Protein AF-A0A8J6LTL7-F1 (afdb_monomer_lite)

Foldseek 3Di:
DDDDDQFDDDDDPVPDDPCVVQVVVVHDPQVRGPDGDPDDDDDDDDDDDDDDDDDDDDDPDDDPDDPDPPPPCPVVVVQAAFDDDKDFDDKQFAADLVRHTFKIWTWIWTHGPRGIDIDIWIWTAQQVCCVVVVNRIDTDAPPQFEKRVLNLLLVCQVVQHEEEEFQDPVLQVVVVVVCVVVVHSYHYIYTPPGAPPDDVNHLVSQFQHRYEYEFWQDPRRVRRSVVVCVSNPVGYVDYDYDYQPPPDHRDGSVNSVVVD

Sequence (260 aa):
MTWRDDKALLECFAGCHIDDIVHALGLTKADLFDEPLPPRTGSTAQRLVKPLVARQRSTRSVPPPKPASARKTKAQDELGAVLSSWKAVATYPYSQADNQPYGKVVRRERRREHGVEKTFAQYHYAPEHAKATKDGWAPGAPAQPILYRLPQVLEAVASNWPVYVCEGEKDADNLNGLLCRLETKAVATTNAGGAGTWNDTYTQALHGADIRLLIDRDAAGYRRGLDVFRVLVDVAASVQVFLSAIDEPKADLTDHLEAG

Structure (mmCIF, N/CA/C/O backbone):
data_AF-A0A8J6LTL7-F1
#
_entry.id   AF-A0A8J6LTL7-F1
#
loop_
_atom_site.group_PDB
_atom_site.id
_atom_site.type_symbol
_atom_site.label_atom_id
_atom_site.label_alt_id
_atom_site.label_comp_id
_atom_site.label_asym_id
_atom_site.label_entity_id
_atom_site.label_seq_id
_atom_site.pdbx_PDB_ins_code
_atom_site.Cartn_x
_atom_site.Cartn_y
_atom_site.Cartn_z
_atom_site.occupancy
_atom_site.B_iso_or_equiv
_atom_site.auth_seq_id
_atom_site.auth_comp_id
_atom_site.auth_asym_id
_atom_site.auth_atom_id
_atom_site.pdbx_PDB_model_num
ATOM 1 N N . MET A 1 1 ? -20.606 -18.129 -8.996 1.00 54.09 1 MET A N 1
ATOM 2 C CA . MET A 1 1 ? -19.593 -18.066 -10.068 1.00 54.09 1 MET A CA 1
ATOM 3 C C . MET A 1 1 ? -18.265 -18.522 -9.493 1.00 54.09 1 MET A C 1
ATOM 5 O O . MET A 1 1 ? -17.857 -17.999 -8.461 1.00 54.09 1 MET A O 1
ATOM 9 N N . THR A 1 2 ? -17.634 -19.525 -10.093 1.00 56.84 2 THR A N 1
ATOM 10 C CA . THR A 1 2 ? -16.306 -20.021 -9.695 1.00 56.84 2 THR A CA 1
ATOM 11 C C . THR A 1 2 ? -15.346 -19.825 -10.866 1.00 56.84 2 THR A C 1
ATOM 13 O O . THR A 1 2 ? -15.700 -20.121 -12.001 1.00 56.84 2 THR A O 1
ATOM 16 N N . TRP A 1 3 ? -14.151 -19.286 -10.616 1.00 55.16 3 TRP A N 1
ATOM 17 C CA . TRP A 1 3 ? -13.125 -19.093 -11.648 1.00 55.16 3 TRP A CA 1
ATOM 18 C C . TRP A 1 3 ? -12.006 -20.122 -11.453 1.00 55.16 3 TRP A C 1
ATOM 20 O O . TRP A 1 3 ? -11.459 -20.245 -10.353 1.00 55.16 3 TRP A O 1
ATOM 30 N N . ARG A 1 4 ? -11.706 -20.899 -12.500 1.00 52.94 4 ARG A N 1
ATOM 31 C CA . ARG A 1 4 ? -10.612 -21.886 -12.560 1.00 52.94 4 ARG A CA 1
ATOM 32 C C . ARG A 1 4 ? -10.105 -21.983 -13.995 1.00 52.94 4 ARG A C 1
ATOM 34 O O . ARG A 1 4 ? -10.915 -22.028 -14.914 1.00 52.94 4 ARG A O 1
ATOM 41 N N . ASP A 1 5 ? -8.787 -22.085 -14.157 1.00 62.59 5 ASP A N 1
ATOM 42 C CA . ASP A 1 5 ? -8.124 -22.335 -15.445 1.00 62.59 5 ASP A CA 1
ATOM 43 C C . ASP A 1 5 ? -8.563 -21.371 -16.571 1.00 62.59 5 ASP A C 1
ATOM 45 O O . ASP A 1 5 ? -8.923 -21.817 -17.662 1.00 62.59 5 ASP A O 1
ATOM 49 N N . ASP A 1 6 ? -8.559 -20.060 -16.287 1.00 60.66 6 ASP A N 1
ATOM 50 C CA . ASP A 1 6 ? -8.895 -18.973 -17.231 1.00 60.66 6 ASP A CA 1
ATOM 51 C C . ASP A 1 6 ? -10.348 -19.022 -17.764 1.00 60.66 6 ASP A C 1
ATOM 53 O O . ASP A 1 6 ? -10.658 -18.620 -18.889 1.00 60.66 6 ASP A O 1
ATOM 57 N N . LYS A 1 7 ? -11.263 -19.573 -16.950 1.00 62.25 7 LYS A N 1
ATOM 58 C CA . LYS A 1 7 ? -12.693 -19.713 -17.259 1.00 62.25 7 LYS A CA 1
ATOM 59 C C . LYS A 1 7 ? -13.554 -19.299 -16.078 1.00 62.25 7 LYS A C 1
ATOM 61 O O . LYS A 1 7 ? -13.309 -19.718 -14.943 1.00 62.25 7 LYS A O 1
ATOM 66 N N . ALA A 1 8 ? -14.619 -18.556 -16.363 1.00 71.75 8 ALA A N 1
ATOM 67 C CA . ALA A 1 8 ? -15.690 -18.294 -15.413 1.00 71.75 8 ALA A CA 1
ATOM 68 C C . ALA A 1 8 ? -16.791 -19.360 -15.551 1.00 71.75 8 ALA A C 1
ATOM 70 O O . ALA A 1 8 ? -17.428 -19.491 -16.596 1.00 71.75 8 ALA A O 1
ATOM 71 N N . LEU A 1 9 ? -17.037 -20.126 -14.485 1.00 71.69 9 LEU A N 1
ATOM 72 C CA . LEU A 1 9 ? -18.161 -21.053 -14.415 1.00 71.69 9 LEU A CA 1
ATOM 73 C C . LEU A 1 9 ? -19.390 -20.341 -13.838 1.00 71.69 9 LEU A C 1
ATOM 75 O O . LEU A 1 9 ? -19.409 -19.920 -12.673 1.00 71.69 9 LEU A O 1
ATOM 79 N N . LEU A 1 10 ? -20.428 -20.244 -14.665 1.00 68.75 10 LEU A N 1
ATOM 80 C CA . LEU A 1 10 ? -21.765 -19.814 -14.274 1.00 68.75 10 LEU A CA 1
ATOM 81 C C . LEU A 1 10 ? -22.622 -21.049 -13.987 1.00 68.75 10 LEU A C 1
ATOM 83 O O . LEU A 1 10 ? -22.854 -21.869 -14.872 1.00 68.75 10 LEU A O 1
ATOM 87 N N . GLU A 1 11 ? -23.109 -21.166 -12.755 1.00 62.00 11 GLU A N 1
ATOM 88 C CA . GLU A 1 11 ? -24.076 -22.191 -12.361 1.00 62.00 11 GLU A CA 1
ATOM 89 C C . GLU A 1 11 ? -25.427 -21.526 -12.099 1.00 62.00 11 GLU A C 1
ATOM 91 O O . GLU A 1 11 ? -25.529 -20.614 -11.276 1.00 62.00 11 GLU A O 1
ATOM 96 N N . CYS A 1 12 ? -26.467 -21.975 -12.806 1.00 74.06 12 CYS A N 1
ATOM 97 C CA . CYS A 1 12 ? -27.840 -21.565 -12.545 1.00 74.06 12 CYS A CA 1
ATOM 98 C C . CYS A 1 12 ? -28.575 -22.653 -11.766 1.00 74.06 12 CYS A C 1
ATOM 100 O O . CYS A 1 12 ? -28.883 -23.720 -12.295 1.00 74.06 12 CYS A O 1
ATOM 102 N N . PHE A 1 13 ? -28.924 -22.346 -10.519 1.00 73.56 13 PHE A N 1
ATOM 103 C CA . PHE A 1 13 ? -29.678 -23.242 -9.638 1.00 73.56 13 PHE A CA 1
ATOM 104 C C . PHE A 1 13 ? -31.164 -23.375 -10.017 1.00 73.56 13 PHE A C 1
ATOM 106 O O . PHE A 1 13 ? -31.863 -24.211 -9.454 1.00 73.56 13 PHE A O 1
ATOM 113 N N . ALA A 1 14 ? -31.639 -22.582 -10.983 1.00 78.56 14 ALA A N 1
ATOM 114 C CA . ALA A 1 14 ? -32.986 -22.672 -11.549 1.00 78.56 14 ALA A CA 1
ATOM 115 C C . ALA A 1 14 ? -33.052 -23.521 -12.838 1.00 78.56 14 ALA A C 1
ATOM 117 O O . ALA A 1 14 ? -34.132 -23.699 -13.393 1.00 78.56 14 ALA A O 1
ATOM 118 N N . GLY A 1 15 ? -31.917 -24.054 -13.316 1.00 74.38 15 GLY A N 1
ATOM 119 C CA . GLY A 1 15 ? -31.861 -24.912 -14.505 1.00 74.38 15 GLY A CA 1
ATOM 120 C C . GLY A 1 15 ? -31.870 -24.174 -15.849 1.00 74.38 15 GLY A C 1
ATOM 121 O O . GLY A 1 15 ? -32.111 -24.806 -16.876 1.00 74.38 15 GLY A O 1
ATOM 122 N N . CYS A 1 16 ? -31.615 -22.862 -15.869 1.00 82.38 16 CYS A N 1
ATOM 123 C CA . CYS A 1 16 ? -31.553 -22.087 -17.111 1.00 82.38 16 CYS A CA 1
ATOM 124 C C . CYS A 1 16 ? -30.378 -22.520 -17.999 1.00 82.38 16 CYS A C 1
ATOM 126 O O . CYS A 1 16 ? -29.315 -22.914 -17.505 1.00 82.38 16 CYS A O 1
ATOM 128 N N . HIS A 1 17 ? -30.552 -22.395 -19.316 1.00 82.06 17 HIS A N 1
ATOM 129 C CA . HIS A 1 17 ? -29.473 -22.643 -20.261 1.00 82.06 17 HIS A CA 1
ATOM 130 C C . HIS A 1 17 ? -28.452 -21.499 -20.215 1.00 82.06 17 HIS A C 1
ATOM 132 O O . HIS A 1 17 ? -28.798 -20.343 -19.976 1.00 82.06 17 HIS A O 1
ATOM 138 N N . ILE A 1 18 ? -27.179 -21.811 -20.472 1.00 81.56 18 ILE A N 1
ATOM 139 C CA . ILE A 1 18 ? -26.085 -20.831 -20.392 1.00 81.56 18 ILE A CA 1
ATOM 140 C C . ILE A 1 18 ? -26.310 -19.611 -21.294 1.00 81.56 18 ILE A C 1
ATOM 142 O O . ILE A 1 18 ? -25.962 -18.501 -20.909 1.00 81.56 18 ILE A O 1
ATOM 146 N N . ASP A 1 19 ? -26.941 -19.815 -22.453 1.00 79.38 19 ASP A N 1
ATOM 147 C CA . ASP A 1 19 ? -27.287 -18.748 -23.399 1.00 79.38 19 ASP A CA 1
ATOM 148 C C . ASP A 1 19 ? -28.269 -17.726 -22.818 1.00 79.38 19 ASP A C 1
ATOM 150 O O . ASP A 1 19 ? -28.093 -16.525 -23.013 1.00 79.38 19 ASP A O 1
ATOM 154 N N . ASP A 1 20 ? -29.255 -18.189 -22.050 1.00 81.44 20 ASP A N 1
ATOM 155 C CA . ASP A 1 20 ? -30.262 -17.318 -21.441 1.00 81.44 20 ASP A CA 1
ATOM 156 C C . ASP A 1 20 ? -29.644 -16.472 -20.322 1.00 81.44 20 ASP A C 1
ATOM 158 O O . ASP A 1 20 ? -29.969 -15.297 -20.157 1.00 81.44 20 ASP A O 1
ATOM 162 N N . ILE A 1 21 ? -28.707 -17.066 -19.575 1.00 79.12 21 ILE A N 1
ATOM 163 C CA . ILE A 1 21 ? -27.994 -16.405 -18.479 1.00 79.12 21 ILE A CA 1
ATOM 164 C C . ILE A 1 21 ? -27.101 -15.293 -19.025 1.00 79.12 21 ILE A C 1
ATOM 166 O O . ILE A 1 21 ? -27.177 -14.165 -18.543 1.00 79.12 21 ILE A O 1
ATOM 170 N N . VAL A 1 22 ? -26.259 -15.590 -20.023 1.00 82.94 22 VAL A N 1
ATOM 171 C CA . VAL A 1 22 ? -25.349 -14.576 -20.579 1.00 82.94 22 VAL A CA 1
ATOM 172 C C . VAL A 1 22 ? -26.136 -13.454 -21.247 1.00 82.94 22 VAL A C 1
ATOM 174 O O . VAL A 1 22 ? -25.833 -12.291 -21.007 1.00 82.94 22 VAL A O 1
ATOM 177 N N . HIS A 1 23 ? -27.219 -13.772 -21.965 1.00 81.62 23 HIS A N 1
ATOM 178 C CA . HIS A 1 23 ? -28.064 -12.758 -22.590 1.00 81.62 23 HIS A CA 1
ATOM 179 C C . HIS A 1 23 ? -28.723 -11.826 -21.563 1.00 81.62 23 HIS A C 1
ATOM 181 O O . HIS A 1 23 ? -28.681 -10.609 -21.729 1.00 81.62 23 HIS A O 1
ATOM 187 N N . ALA A 1 24 ? -29.275 -12.375 -20.475 1.00 79.38 24 ALA A N 1
ATOM 188 C CA . ALA A 1 24 ? -29.875 -11.578 -19.404 1.00 79.38 24 ALA A CA 1
ATOM 189 C C . ALA A 1 24 ? -28.859 -10.662 -18.696 1.00 79.38 24 ALA A C 1
ATOM 191 O O . ALA A 1 24 ? -29.230 -9.603 -18.197 1.00 79.38 24 ALA A O 1
ATOM 192 N N . LEU A 1 25 ? -27.584 -11.060 -18.671 1.00 79.19 25 LEU A N 1
ATOM 193 C CA . LEU A 1 25 ? -26.481 -10.280 -18.105 1.00 79.19 25 LEU A CA 1
ATOM 194 C C . LEU A 1 25 ? -25.859 -9.287 -19.102 1.00 79.19 25 LEU A C 1
ATOM 196 O O . LEU A 1 25 ? -24.922 -8.584 -18.737 1.00 79.19 25 LEU A O 1
ATOM 200 N N . GLY A 1 26 ? -26.347 -9.222 -20.347 1.00 79.12 26 GLY A N 1
ATOM 201 C CA . GLY A 1 26 ? -25.742 -8.395 -21.397 1.00 79.12 26 GLY A CA 1
ATOM 202 C C . GLY A 1 26 ? -24.371 -8.902 -21.860 1.00 79.12 26 GLY A C 1
ATOM 203 O O . GLY A 1 26 ? -23.591 -8.138 -22.419 1.00 79.12 26 GLY A O 1
ATOM 204 N N . LEU A 1 27 ? -24.081 -10.180 -21.622 1.00 82.44 27 LEU A N 1
ATOM 205 C CA . LEU A 1 27 ? -22.842 -10.857 -21.984 1.00 82.44 27 LEU A CA 1
ATOM 206 C C . LEU A 1 27 ? -23.058 -11.798 -23.174 1.00 82.44 27 LEU A C 1
ATOM 208 O O . LEU A 1 27 ? -24.162 -12.250 -23.486 1.00 82.44 27 LEU A O 1
ATOM 212 N N . THR A 1 28 ? -21.958 -12.167 -23.810 1.00 78.31 28 THR A N 1
ATOM 213 C CA . THR A 1 28 ? -21.870 -13.254 -24.778 1.00 78.31 28 THR A CA 1
ATOM 214 C C . THR A 1 28 ? -21.118 -14.438 -24.171 1.00 78.31 28 THR A C 1
ATOM 216 O O . THR A 1 28 ? -20.398 -14.321 -23.182 1.00 78.31 28 THR A O 1
ATOM 219 N N . LYS A 1 29 ? -21.230 -15.621 -24.786 1.00 77.69 29 LYS A N 1
ATOM 220 C CA . LYS A 1 29 ? -20.458 -16.799 -24.348 1.00 77.69 29 LYS A CA 1
ATOM 221 C C . LYS A 1 29 ? -18.942 -16.601 -24.444 1.00 77.69 29 LYS A C 1
ATOM 223 O O . LYS A 1 29 ? -18.216 -17.326 -23.773 1.00 77.69 29 LYS A O 1
ATOM 228 N N . ALA A 1 30 ? -18.472 -15.675 -25.281 1.00 73.06 30 ALA A N 1
ATOM 229 C CA . ALA A 1 30 ? -17.050 -15.369 -25.395 1.00 73.06 30 ALA A CA 1
ATOM 230 C C . ALA A 1 30 ? -16.523 -14.674 -24.132 1.00 73.06 30 ALA A C 1
ATOM 232 O O . ALA A 1 30 ? -15.411 -14.968 -23.718 1.00 73.06 30 ALA A O 1
ATOM 233 N N . ASP A 1 31 ? -17.359 -13.872 -23.470 1.00 75.81 31 ASP A N 1
ATOM 234 C CA . ASP A 1 31 ? -17.004 -13.121 -22.258 1.00 75.81 31 ASP A CA 1
ATOM 235 C C . ASP A 1 31 ? -16.829 -14.019 -21.019 1.00 75.81 31 ASP A C 1
ATOM 237 O O . ASP A 1 31 ? -16.419 -13.561 -19.957 1.00 75.81 31 ASP A O 1
ATOM 241 N N . LEU A 1 32 ? -17.125 -15.320 -21.139 1.00 80.69 32 LEU A N 1
ATOM 242 C CA . LEU A 1 32 ? -16.854 -16.317 -20.095 1.00 80.69 32 LEU A CA 1
ATOM 243 C C . LEU A 1 32 ? -15.399 -16.818 -20.097 1.00 80.69 32 LEU A C 1
ATOM 245 O O . LEU A 1 32 ? -15.025 -17.614 -19.226 1.00 80.69 32 LEU A O 1
ATOM 249 N N . PHE A 1 33 ? -14.604 -16.393 -21.082 1.00 74.00 33 PHE A N 1
ATOM 250 C CA . PHE A 1 33 ? -13.219 -16.798 -21.298 1.00 74.00 33 PHE A CA 1
ATOM 251 C C . PHE A 1 33 ? -12.316 -15.561 -21.358 1.00 74.00 33 PHE A C 1
ATOM 253 O O . PHE A 1 33 ? -12.654 -14.582 -22.016 1.00 74.00 33 PHE A O 1
ATOM 260 N N . ASP A 1 34 ? -11.146 -15.630 -20.716 1.00 63.69 34 ASP A N 1
ATOM 261 C CA . ASP A 1 34 ? -10.189 -14.510 -20.670 1.00 63.69 34 ASP A CA 1
ATOM 262 C C . ASP A 1 34 ? -9.520 -14.235 -22.043 1.00 63.69 34 ASP A C 1
ATOM 264 O O . ASP A 1 34 ? -9.031 -13.135 -22.294 1.00 63.69 34 ASP A O 1
ATOM 268 N N . GLU A 1 35 ? -9.534 -15.211 -22.960 1.00 64.50 35 GLU A N 1
ATOM 269 C CA . GLU A 1 35 ? -9.119 -15.063 -24.362 1.00 64.50 35 GLU A CA 1
ATOM 270 C C . GLU A 1 35 ? -10.257 -15.488 -25.312 1.00 64.50 35 GLU A C 1
ATOM 272 O O . GLU A 1 35 ? -10.906 -16.517 -25.078 1.00 64.50 35 GLU A O 1
ATOM 277 N N . PRO A 1 36 ? -10.504 -14.751 -26.416 1.00 56.88 36 PRO A N 1
ATOM 278 C CA . PRO A 1 36 ? -11.566 -15.086 -27.354 1.00 56.88 36 PRO A CA 1
ATOM 279 C C . PRO A 1 36 ? -11.312 -16.449 -28.008 1.00 56.88 36 PRO A C 1
ATOM 281 O O . PRO A 1 36 ? -10.220 -16.738 -28.501 1.00 56.88 36 PRO A O 1
ATOM 284 N N . LEU A 1 37 ? -12.351 -17.290 -28.047 1.00 50.41 37 LEU A N 1
ATOM 285 C CA . LEU A 1 37 ? -12.283 -18.601 -28.693 1.00 50.41 37 LEU A CA 1
ATOM 286 C C . LEU A 1 37 ? -11.848 -18.445 -30.163 1.00 50.41 37 LEU A C 1
ATOM 288 O O . LEU A 1 37 ? -12.415 -17.611 -30.877 1.00 50.41 37 LEU A O 1
ATOM 292 N N . PRO A 1 38 ? -10.890 -19.256 -30.655 1.00 49.16 38 PRO A N 1
ATOM 293 C CA . PRO A 1 38 ? -10.449 -19.162 -32.038 1.00 49.16 38 PRO A CA 1
ATOM 294 C C . PRO A 1 38 ? -11.633 -19.393 -32.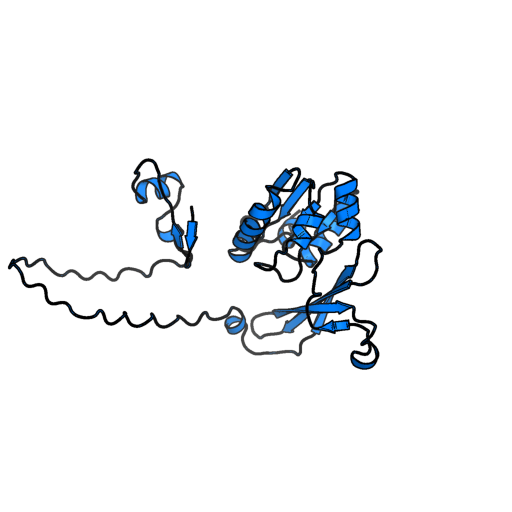993 1.00 49.16 38 PRO A C 1
ATOM 296 O O . PRO A 1 38 ? -12.488 -20.249 -32.727 1.00 49.16 38 PRO A O 1
ATOM 299 N N . PRO A 1 39 ? -11.705 -18.653 -34.116 1.00 44.31 39 PRO A N 1
ATOM 300 C CA . PRO A 1 39 ? -12.817 -18.757 -35.047 1.00 44.31 39 PRO A CA 1
ATOM 301 C C . PRO A 1 39 ? -12.915 -20.180 -35.601 1.00 44.31 39 PRO A C 1
ATOM 303 O O . PRO A 1 39 ? -11.939 -20.760 -36.080 1.00 44.31 39 PRO A O 1
ATOM 306 N N . ARG A 1 40 ? -14.120 -20.757 -35.537 1.00 42.25 40 ARG A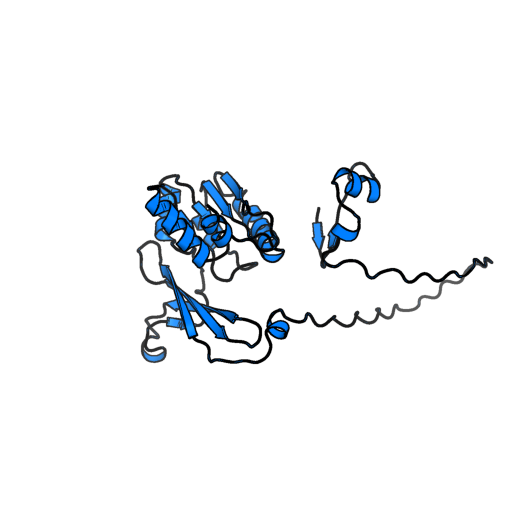 N 1
ATOM 307 C CA . ARG A 1 40 ? -14.391 -22.088 -36.088 1.00 42.25 40 ARG A CA 1
ATOM 308 C C . ARG A 1 40 ? -14.284 -22.027 -37.609 1.00 42.25 40 ARG A C 1
ATOM 310 O O . ARG A 1 40 ? -15.157 -21.468 -38.268 1.00 42.25 40 ARG A O 1
ATOM 317 N N . THR A 1 41 ? -13.254 -22.648 -38.174 1.00 32.41 41 THR A N 1
ATOM 318 C CA . THR A 1 41 ? -13.212 -22.949 -39.605 1.00 32.41 41 THR A CA 1
ATOM 319 C C . THR A 1 41 ? -14.266 -24.013 -39.906 1.00 32.41 41 THR A C 1
ATOM 321 O O . THR A 1 41 ? -14.258 -25.118 -39.363 1.00 32.41 41 THR A O 1
ATOM 324 N N . GLY A 1 42 ? -15.254 -23.641 -40.719 1.00 37.72 42 GLY A N 1
ATOM 325 C CA . GLY A 1 42 ? -16.302 -24.549 -41.163 1.00 37.72 42 GLY A CA 1
ATOM 326 C C . GLY A 1 42 ? -15.724 -25.676 -42.016 1.00 37.72 42 GLY A C 1
ATOM 327 O O . GLY A 1 42 ? -14.933 -25.435 -42.923 1.00 37.72 42 GLY A O 1
ATOM 328 N N . SER A 1 43 ? -16.152 -26.905 -41.746 1.00 32.78 43 SER A N 1
ATOM 329 C CA . SER A 1 43 ? -16.033 -28.009 -42.691 1.00 32.78 43 SER A CA 1
ATOM 330 C C . SER A 1 43 ? -17.216 -28.954 -42.521 1.00 32.78 43 SER A C 1
ATOM 332 O O . SER A 1 43 ? -17.399 -29.617 -41.500 1.00 32.78 43 SER A O 1
ATOM 334 N N . THR A 1 44 ? -18.054 -28.921 -43.544 1.00 36.44 44 THR A N 1
ATOM 335 C CA . THR A 1 44 ? -19.177 -29.790 -43.857 1.00 36.44 44 THR A CA 1
ATOM 336 C C . THR A 1 44 ? -18.672 -31.213 -44.102 1.00 36.44 44 THR A C 1
ATOM 338 O O . THR A 1 44 ? -17.881 -31.427 -45.015 1.00 36.44 44 THR A O 1
ATOM 341 N N . ALA A 1 45 ? -19.165 -32.209 -43.365 1.00 32.75 45 ALA A N 1
ATOM 342 C CA . ALA A 1 45 ? -19.095 -33.605 -43.797 1.00 32.75 45 ALA A CA 1
ATOM 343 C C . ALA A 1 45 ? -20.215 -34.433 -43.159 1.00 32.75 45 ALA A C 1
ATOM 345 O O . ALA A 1 45 ? -20.568 -34.273 -41.993 1.00 32.75 45 ALA A O 1
ATOM 346 N N . GLN A 1 46 ? -20.809 -35.272 -43.995 1.00 32.41 46 GLN A N 1
ATOM 347 C CA . GLN A 1 46 ? -22.121 -35.882 -43.860 1.00 32.41 46 GLN A CA 1
ATOM 348 C C . GLN A 1 46 ? -22.181 -37.044 -42.862 1.00 32.41 46 GLN A C 1
ATOM 350 O O . GLN A 1 46 ? -21.216 -37.754 -42.593 1.00 32.41 46 GLN A O 1
ATOM 355 N N . ARG A 1 47 ? -23.404 -37.255 -42.376 1.00 36.69 47 ARG A N 1
ATOM 356 C CA . ARG A 1 47 ? -23.876 -38.392 -41.585 1.00 36.69 47 ARG A CA 1
ATOM 357 C C . ARG A 1 47 ? -23.711 -39.709 -42.358 1.00 36.69 47 ARG A C 1
ATOM 359 O O . ARG A 1 47 ? -24.218 -39.818 -43.470 1.00 36.69 47 ARG A O 1
ATOM 366 N N . LEU A 1 48 ? -23.166 -40.740 -41.713 1.00 31.16 48 LEU A N 1
ATOM 367 C CA . LEU A 1 48 ? -23.419 -42.146 -42.049 1.00 31.16 48 LEU A CA 1
ATOM 368 C C . LEU A 1 48 ? -23.565 -42.942 -40.746 1.00 31.16 48 LEU A C 1
ATOM 370 O O . LEU A 1 48 ? -22.654 -43.008 -39.928 1.00 31.16 48 LEU A O 1
ATOM 374 N N . VAL A 1 49 ? -24.754 -43.506 -40.546 1.00 32.06 49 VAL A N 1
ATOM 375 C CA . VAL A 1 49 ? -25.097 -44.409 -39.440 1.00 32.06 49 VAL A CA 1
ATOM 376 C C . VAL A 1 49 ? -24.923 -45.843 -39.931 1.00 32.06 49 VAL A C 1
ATOM 378 O O . VAL A 1 49 ? -25.365 -46.134 -41.042 1.00 32.06 49 VAL A O 1
ATOM 381 N N . LYS A 1 50 ? -24.387 -46.744 -39.094 1.00 28.28 50 LYS A N 1
ATOM 382 C CA . LYS A 1 50 ? -24.888 -48.127 -38.940 1.00 28.28 50 LYS A CA 1
ATOM 383 C C . LYS A 1 50 ? -24.356 -48.787 -37.649 1.00 28.28 50 LYS A C 1
ATOM 385 O O . LYS A 1 50 ? -23.262 -48.439 -37.212 1.00 28.28 50 LYS A O 1
ATOM 390 N N . PRO A 1 51 ? -25.132 -49.691 -37.018 1.00 42.69 51 PRO A N 1
ATOM 391 C CA . PRO A 1 51 ? -24.903 -50.161 -35.651 1.00 42.69 51 PRO A CA 1
ATOM 392 C C . PRO A 1 51 ? -24.160 -51.506 -35.607 1.00 42.69 51 PRO A C 1
ATOM 394 O O . PRO A 1 51 ? -24.276 -52.281 -36.552 1.00 42.69 51 PRO A O 1
ATOM 397 N N . LEU A 1 52 ? -23.493 -51.825 -34.488 1.00 32.66 52 LEU A N 1
ATOM 398 C CA . LEU A 1 52 ? -23.403 -53.196 -33.956 1.00 32.66 52 LEU A CA 1
ATOM 399 C C . LEU A 1 52 ? -22.798 -53.247 -32.544 1.00 32.66 52 LEU A C 1
ATOM 401 O O . LEU A 1 52 ? -21.993 -52.414 -32.139 1.00 32.66 52 LEU A O 1
ATOM 405 N N . VAL A 1 53 ? -23.276 -54.236 -31.799 1.00 30.86 53 VAL A N 1
ATOM 406 C CA . VAL A 1 53 ? -23.221 -54.409 -30.347 1.00 30.86 53 VAL A CA 1
ATOM 407 C C . VAL A 1 53 ? -21.977 -55.196 -29.897 1.00 30.86 53 VAL A C 1
ATOM 409 O O . VAL A 1 53 ? -21.565 -56.143 -30.554 1.00 30.86 53 VAL A O 1
ATOM 412 N N . ALA A 1 54 ? -21.471 -54.806 -28.719 1.00 34.06 54 ALA A N 1
ATOM 413 C CA . ALA A 1 54 ? -20.675 -55.528 -27.711 1.00 34.06 54 ALA A CA 1
ATOM 414 C C . ALA A 1 54 ? -19.317 -56.176 -28.065 1.00 34.06 54 ALA A C 1
ATOM 416 O O . ALA A 1 54 ? -19.245 -57.245 -28.663 1.00 34.06 54 ALA A O 1
ATOM 417 N N . ARG A 1 55 ? -18.257 -55.669 -27.409 1.00 32.41 55 ARG A N 1
ATOM 418 C CA . ARG A 1 55 ? -17.442 -56.466 -26.463 1.00 32.41 55 ARG A CA 1
ATOM 419 C C . ARG A 1 55 ? -16.556 -55.559 -25.601 1.00 32.41 55 ARG A C 1
ATOM 421 O O . ARG A 1 55 ? -15.692 -54.858 -26.117 1.00 32.41 55 ARG A O 1
ATOM 428 N N . GLN A 1 56 ? -16.754 -55.589 -24.282 1.00 41.69 56 GLN A N 1
ATOM 429 C CA . GLN A 1 56 ? -15.851 -54.951 -23.322 1.00 41.69 56 GLN A CA 1
ATOM 430 C C . GLN A 1 56 ? -14.484 -55.648 -23.353 1.00 41.69 56 GLN A C 1
ATOM 432 O O . GLN A 1 56 ? -14.373 -56.844 -23.083 1.00 41.69 56 GLN A O 1
ATOM 437 N N . ARG A 1 57 ? -13.433 -54.881 -23.648 1.00 33.41 57 ARG A N 1
ATOM 438 C CA . ARG A 1 57 ? -12.046 -55.222 -23.329 1.00 33.41 57 ARG A CA 1
ATOM 439 C C . ARG A 1 57 ? -11.465 -54.063 -22.531 1.00 33.41 57 ARG A C 1
ATOM 441 O O . ARG A 1 57 ? -11.384 -52.947 -23.026 1.00 33.41 57 ARG A O 1
ATOM 448 N N . SER A 1 58 ? -11.100 -54.355 -21.287 1.00 42.66 58 SER A N 1
ATOM 449 C CA . SER A 1 58 ? -10.327 -53.475 -20.415 1.00 42.66 58 SER A CA 1
ATOM 450 C C . SER A 1 58 ? -8.994 -53.146 -21.091 1.00 42.66 58 SER A C 1
ATOM 452 O O . SER A 1 58 ? -8.095 -53.984 -21.161 1.00 42.66 58 SER A O 1
ATOM 454 N N . THR A 1 59 ? -8.887 -51.939 -21.638 1.00 36.62 59 THR A N 1
ATOM 455 C CA . THR A 1 59 ? -7.628 -51.352 -22.092 1.00 36.62 59 THR A CA 1
ATOM 456 C C . THR A 1 59 ? -7.247 -50.269 -21.097 1.00 36.62 59 THR A C 1
ATOM 458 O O . THR A 1 59 ? -7.977 -49.290 -20.944 1.00 36.62 59 THR A O 1
ATOM 461 N N . ARG A 1 60 ? -6.113 -50.454 -20.409 1.00 39.41 60 ARG A N 1
ATOM 462 C CA . ARG A 1 60 ? -5.461 -49.422 -19.590 1.00 39.41 60 ARG A CA 1
ATOM 463 C C . ARG A 1 60 ? -5.436 -48.105 -20.370 1.00 39.41 60 ARG A C 1
ATOM 465 O O . ARG A 1 60 ? -4.850 -48.038 -21.447 1.00 39.41 60 ARG A O 1
ATOM 472 N N . SER A 1 61 ? -6.076 -47.081 -19.819 1.00 36.62 61 SER A N 1
ATOM 473 C CA . SER A 1 61 ? -6.066 -45.723 -20.347 1.00 36.62 61 SER A CA 1
ATOM 474 C C . SER A 1 61 ? -4.638 -45.180 -20.336 1.00 36.62 61 SER A C 1
ATOM 476 O O . SER A 1 61 ? -4.071 -44.937 -19.270 1.00 36.62 61 SER A O 1
ATOM 478 N N . VAL A 1 62 ? -4.059 -44.993 -21.519 1.00 38.84 62 VAL A N 1
ATOM 479 C CA . VAL A 1 62 ? -2.901 -44.114 -21.696 1.00 38.84 62 VAL A CA 1
ATOM 480 C C . VAL A 1 62 ? -3.402 -42.690 -21.429 1.00 38.84 62 VAL A C 1
ATOM 482 O O . VAL A 1 62 ? -4.379 -42.284 -22.064 1.00 38.84 62 VAL A O 1
ATOM 485 N N . PRO A 1 63 ? -2.824 -41.942 -20.471 1.00 37.62 63 PRO A N 1
ATOM 486 C CA . PRO A 1 63 ? -3.235 -40.566 -20.234 1.00 37.62 63 PRO A CA 1
ATOM 487 C C . PRO A 1 63 ? -2.976 -39.728 -21.496 1.00 37.62 63 PRO A C 1
ATOM 489 O O . PRO A 1 63 ? -1.971 -39.952 -22.178 1.00 37.62 63 PRO A O 1
ATOM 492 N N . PRO A 1 64 ? -3.867 -38.779 -21.832 1.00 38.78 64 PRO A N 1
ATOM 493 C CA . PRO A 1 64 ? -3.680 -37.926 -22.996 1.00 38.78 64 PRO A CA 1
ATOM 494 C C . PRO A 1 64 ? -2.358 -37.152 -22.872 1.00 38.78 64 PRO A C 1
ATOM 496 O O . PRO A 1 64 ? -1.969 -36.784 -21.756 1.00 38.78 64 PRO A O 1
ATOM 499 N N . PRO A 1 65 ? -1.651 -36.898 -23.990 1.00 36.28 65 PRO A N 1
ATOM 500 C CA . PRO A 1 65 ? -0.476 -36.043 -23.961 1.00 36.28 65 PRO A CA 1
ATOM 501 C C . PRO A 1 65 ? -0.885 -34.693 -23.374 1.00 36.28 65 PRO A C 1
ATOM 503 O O . PRO A 1 65 ? -1.895 -34.112 -23.779 1.00 36.28 65 PRO A O 1
ATOM 506 N N . LYS A 1 66 ? -0.120 -34.223 -22.382 1.00 34.06 66 LYS A N 1
ATOM 507 C CA . LYS A 1 66 ? -0.321 -32.896 -21.796 1.00 34.06 66 LYS A CA 1
ATOM 508 C C . LYS A 1 66 ? -0.366 -31.886 -22.948 1.00 34.06 66 LYS A C 1
ATOM 510 O O . LYS A 1 66 ? 0.528 -31.949 -23.798 1.00 34.06 66 LYS A O 1
ATOM 515 N N . PRO A 1 67 ? -1.363 -30.984 -23.007 1.00 34.12 67 PRO A N 1
ATOM 516 C CA . PRO A 1 67 ? -1.327 -29.912 -23.985 1.00 34.12 67 PRO A CA 1
ATOM 517 C C . PRO A 1 67 ? 0.007 -29.188 -23.812 1.00 34.12 67 PRO A C 1
ATOM 519 O O . PRO A 1 67 ? 0.410 -28.888 -22.684 1.00 34.12 67 PRO A O 1
ATOM 522 N N . ALA A 1 68 ? 0.728 -29.001 -24.920 1.00 36.56 68 ALA A N 1
ATOM 523 C CA . ALA A 1 68 ? 1.941 -28.205 -24.926 1.00 36.56 68 ALA A CA 1
ATOM 524 C C . ALA A 1 68 ? 1.593 -26.873 -24.264 1.00 36.56 68 ALA A C 1
ATOM 526 O O . ALA A 1 68 ? 0.655 -26.205 -24.697 1.00 36.56 68 ALA A O 1
ATOM 527 N N . SER A 1 69 ? 2.281 -26.535 -23.172 1.00 34.91 69 SER A N 1
ATOM 528 C CA . SER A 1 69 ? 2.068 -25.258 -22.509 1.00 34.91 69 SER A CA 1
ATOM 529 C C . SER A 1 69 ? 2.317 -24.180 -23.552 1.00 34.91 69 SER A C 1
ATOM 531 O O . SER A 1 69 ? 3.465 -24.004 -23.974 1.00 34.91 69 SER A O 1
ATOM 533 N N . ALA A 1 70 ? 1.262 -23.490 -23.990 1.00 36.62 70 ALA A N 1
ATOM 534 C CA . ALA A 1 70 ? 1.422 -22.223 -24.671 1.00 36.62 70 ALA A CA 1
ATOM 535 C C . ALA A 1 70 ? 2.326 -21.393 -23.758 1.00 36.62 70 ALA A C 1
ATOM 537 O O . ALA A 1 70 ? 2.014 -21.152 -22.588 1.00 36.62 70 ALA A O 1
ATOM 538 N N . ARG A 1 71 ? 3.540 -21.124 -24.235 1.00 35.78 71 ARG A N 1
ATOM 539 C CA . ARG A 1 71 ? 4.535 -20.374 -23.486 1.00 35.78 71 ARG A CA 1
ATOM 540 C C . ARG A 1 71 ? 3.920 -18.996 -23.312 1.00 35.78 71 ARG A C 1
ATOM 542 O O . ARG A 1 71 ? 3.860 -18.264 -24.290 1.00 35.78 71 ARG A O 1
ATOM 549 N N . LYS A 1 72 ? 3.421 -18.688 -22.108 1.00 35.94 72 LYS A N 1
ATOM 550 C CA . LYS A 1 72 ? 2.999 -17.334 -21.737 1.00 35.94 72 LYS A CA 1
ATOM 551 C C . LYS A 1 72 ? 4.159 -16.423 -22.122 1.00 35.94 72 LYS A C 1
ATOM 553 O O . LYS A 1 72 ? 5.209 -16.497 -21.479 1.00 35.94 72 LYS A O 1
ATOM 558 N N . THR A 1 73 ? 4.017 -15.663 -23.204 1.00 37.72 73 THR A N 1
ATOM 559 C CA . THR A 1 73 ? 4.903 -14.539 -23.483 1.00 37.72 73 THR A CA 1
ATOM 560 C C . THR A 1 73 ? 4.764 -13.663 -22.259 1.00 37.72 73 THR A C 1
ATOM 562 O O . THR A 1 73 ? 3.678 -13.182 -21.937 1.00 37.72 73 THR A O 1
ATOM 565 N N . LYS A 1 74 ? 5.819 -13.592 -21.447 1.00 52.88 74 LYS A N 1
ATOM 566 C CA . LYS A 1 74 ? 5.760 -12.706 -20.288 1.00 52.88 74 LYS A CA 1
ATOM 567 C C . LYS A 1 74 ? 5.589 -11.309 -20.874 1.00 52.88 74 LYS A C 1
ATOM 569 O O . LYS A 1 74 ? 6.233 -11.014 -21.871 1.00 52.88 74 LYS A O 1
ATOM 574 N N . ALA A 1 75 ? 4.824 -10.425 -20.240 1.00 57.47 75 ALA A N 1
ATOM 575 C CA . ALA A 1 75 ? 4.795 -9.004 -20.618 1.00 57.47 75 ALA A CA 1
ATOM 576 C C . ALA A 1 75 ? 6.217 -8.396 -20.760 1.00 57.47 75 ALA A C 1
ATOM 578 O O . ALA A 1 75 ? 6.424 -7.406 -21.443 1.00 57.47 75 ALA A O 1
ATOM 579 N N . GLN A 1 76 ? 7.227 -9.028 -20.147 1.00 57.41 76 GLN A N 1
ATOM 580 C CA . GLN A 1 76 ? 8.652 -8.733 -20.316 1.00 57.41 76 GLN A CA 1
ATOM 581 C C . GLN A 1 76 ? 9.219 -8.999 -21.725 1.00 57.41 76 GLN A C 1
ATOM 583 O O . GLN A 1 76 ? 10.163 -8.312 -22.109 1.00 57.41 76 GLN A O 1
ATOM 588 N N . ASP A 1 77 ? 8.689 -9.975 -22.467 1.00 58.88 77 ASP A N 1
ATOM 589 C CA . ASP A 1 77 ? 9.114 -10.322 -23.830 1.00 58.88 77 ASP A CA 1
ATOM 590 C C . ASP A 1 77 ? 8.649 -9.260 -24.846 1.00 58.88 77 ASP A C 1
ATOM 592 O O . ASP A 1 77 ? 9.329 -9.020 -25.840 1.00 58.88 77 ASP A O 1
ATOM 596 N N . GLU A 1 78 ? 7.550 -8.556 -24.555 1.00 77.12 78 GLU A N 1
ATOM 597 C CA . GLU A 1 78 ? 7.014 -7.457 -25.377 1.00 77.12 78 GLU A CA 1
ATOM 598 C C . GLU A 1 78 ? 7.802 -6.148 -25.222 1.00 77.12 78 GLU A C 1
ATOM 600 O O . GLU A 1 78 ? 7.697 -5.255 -26.057 1.00 77.12 78 GLU A O 1
ATOM 605 N N . LEU A 1 79 ? 8.622 -6.019 -24.173 1.00 81.06 79 LEU A N 1
ATOM 606 C CA . LEU A 1 79 ? 9.349 -4.779 -23.885 1.00 81.06 79 LEU A CA 1
ATOM 607 C C . LEU A 1 79 ? 10.622 -4.594 -24.735 1.00 81.06 79 LEU A C 1
ATOM 609 O O . LEU A 1 79 ? 11.211 -3.513 -24.706 1.00 81.06 79 LEU A O 1
ATOM 613 N N . GLY A 1 80 ? 11.064 -5.615 -25.476 1.00 89.25 80 GLY A N 1
ATOM 614 C CA . GLY A 1 80 ? 12.228 -5.540 -26.366 1.00 89.25 80 GLY A CA 1
ATOM 615 C C . GLY A 1 80 ? 13.589 -5.455 -25.652 1.00 89.25 80 GLY A C 1
ATOM 616 O O . GLY A 1 80 ? 13.768 -5.900 -24.504 1.00 89.25 80 GLY A O 1
ATOM 617 N N . ALA A 1 81 ? 14.592 -4.913 -26.353 1.00 89.81 81 ALA A N 1
ATOM 618 C CA . ALA A 1 81 ? 15.983 -4.887 -25.890 1.00 89.81 81 ALA A CA 1
ATOM 619 C C . ALA A 1 81 ? 16.185 -4.067 -24.596 1.00 89.81 81 ALA A C 1
ATOM 621 O O . ALA A 1 81 ? 15.481 -3.093 -24.328 1.00 89.81 81 ALA A O 1
ATOM 622 N N . VAL A 1 82 ? 17.170 -4.452 -23.771 1.00 94.94 82 VAL A N 1
ATOM 623 C CA . VAL A 1 82 ? 17.568 -3.687 -22.571 1.00 94.94 82 VAL A CA 1
ATOM 624 C C . VAL A 1 82 ? 18.377 -2.461 -22.995 1.00 94.94 82 VAL A C 1
ATOM 626 O O . VAL A 1 82 ? 19.421 -2.617 -23.621 1.00 94.94 82 VAL A O 1
ATOM 629 N N . LEU A 1 83 ? 17.943 -1.262 -22.593 1.00 94.12 83 LEU A N 1
ATOM 630 C CA . LEU A 1 83 ? 18.615 -0.001 -22.938 1.00 94.12 83 LEU A CA 1
ATOM 631 C C . LEU A 1 83 ? 19.370 0.642 -21.767 1.00 94.12 83 LEU A C 1
ATOM 633 O O . LEU A 1 83 ? 20.235 1.487 -21.987 1.00 94.12 83 LEU A O 1
ATOM 637 N N . SER A 1 84 ? 19.056 0.286 -20.517 1.00 94.44 84 SER A N 1
ATOM 638 C CA . SER A 1 84 ? 19.741 0.841 -19.343 1.00 94.44 84 SER A CA 1
ATOM 639 C C . SER A 1 84 ? 19.949 -0.176 -18.224 1.00 94.44 84 SER A C 1
ATOM 641 O O . SER A 1 84 ? 19.281 -1.210 -18.148 1.00 94.44 84 SER A O 1
ATOM 643 N N . SER A 1 85 ? 20.853 0.157 -17.300 1.00 95.56 85 SER A N 1
ATOM 644 C CA . SER A 1 85 ? 20.950 -0.518 -16.007 1.00 95.56 85 SER A CA 1
ATOM 645 C C . SER A 1 85 ? 19.728 -0.215 -15.131 1.00 95.56 85 SER A C 1
ATOM 647 O O . SER A 1 85 ? 18.981 0.739 -15.373 1.00 95.56 85 SER A O 1
ATOM 649 N N . TRP A 1 86 ? 19.521 -1.054 -14.114 1.00 96.88 86 TRP A N 1
ATOM 650 C CA . TRP A 1 86 ? 18.506 -0.833 -13.088 1.00 96.88 86 TRP A CA 1
ATOM 651 C C . TRP A 1 86 ? 18.840 0.396 -12.245 1.00 96.88 86 TRP A C 1
ATOM 653 O O . TRP A 1 86 ? 19.948 0.515 -11.723 1.00 96.88 86 TRP A O 1
ATOM 663 N N . LYS A 1 87 ? 17.846 1.257 -12.038 1.00 97.25 87 LYS A N 1
ATOM 664 C CA . LYS A 1 87 ? 17.914 2.421 -11.157 1.00 97.25 87 LYS A CA 1
ATOM 665 C C . LYS A 1 87 ? 16.820 2.327 -10.101 1.00 97.25 87 LYS A C 1
ATOM 667 O O . LYS A 1 87 ? 15.672 2.061 -10.436 1.00 97.25 87 LYS A O 1
ATOM 672 N N . ALA A 1 88 ? 17.161 2.556 -8.835 1.00 96.81 88 ALA A N 1
ATOM 673 C CA . ALA A 1 88 ? 16.156 2.756 -7.794 1.00 96.81 88 ALA A CA 1
ATOM 674 C C . ALA A 1 88 ? 15.458 4.108 -8.013 1.00 96.81 88 ALA A C 1
ATOM 676 O O . ALA A 1 88 ? 16.133 5.131 -8.141 1.00 96.81 88 ALA A O 1
ATOM 677 N N . VAL A 1 89 ? 14.128 4.099 -8.086 1.00 97.19 89 VAL A N 1
ATOM 678 C CA . VAL A 1 89 ? 13.312 5.296 -8.366 1.00 97.19 89 VAL A CA 1
ATOM 679 C C . VAL A 1 89 ? 12.393 5.679 -7.208 1.00 97.19 89 VAL A C 1
ATOM 681 O O . VAL A 1 89 ? 12.006 6.836 -7.116 1.00 97.19 89 VAL A O 1
ATOM 684 N N . ALA A 1 90 ? 12.082 4.744 -6.307 1.00 96.88 90 ALA A N 1
ATOM 685 C CA . ALA A 1 90 ? 11.341 5.012 -5.077 1.00 96.88 90 ALA A CA 1
ATOM 686 C C . ALA A 1 90 ? 11.720 4.003 -3.984 1.00 96.88 90 ALA A C 1
ATOM 688 O O . ALA A 1 90 ? 12.110 2.870 -4.284 1.00 96.88 90 ALA A O 1
ATOM 689 N N . THR A 1 91 ? 11.605 4.421 -2.724 1.00 97.69 91 THR A N 1
ATOM 690 C CA . THR A 1 91 ? 11.776 3.565 -1.542 1.00 97.69 91 THR A CA 1
ATOM 691 C C . THR A 1 91 ? 10.614 3.803 -0.590 1.00 97.69 91 THR A C 1
ATOM 693 O O . THR A 1 91 ? 10.405 4.933 -0.162 1.00 97.69 91 THR A O 1
ATOM 696 N N . TYR A 1 92 ? 9.903 2.736 -0.242 1.00 97.94 92 TYR A N 1
ATOM 697 C CA . TYR A 1 92 ? 8.746 2.752 0.644 1.00 97.94 92 TYR A CA 1
ATOM 698 C C . TYR A 1 92 ? 9.130 2.097 1.976 1.00 97.94 92 TYR A C 1
ATOM 700 O O . TYR A 1 92 ? 9.319 0.876 2.009 1.00 97.94 92 TYR A O 1
ATOM 708 N N . PRO A 1 93 ? 9.334 2.871 3.056 1.00 97.50 93 PRO A N 1
ATOM 709 C CA . PRO A 1 93 ? 9.710 2.330 4.357 1.00 97.50 93 PRO A CA 1
ATOM 710 C C . PRO A 1 93 ? 8.499 1.747 5.093 1.00 97.50 93 PRO A C 1
ATOM 712 O O . PRO A 1 93 ? 7.428 2.343 5.132 1.00 97.50 93 PRO A O 1
ATOM 715 N N . TYR A 1 94 ? 8.695 0.594 5.719 1.00 98.19 94 TYR A N 1
ATOM 716 C CA . TYR A 1 94 ? 7.739 -0.050 6.609 1.00 98.19 94 TYR A CA 1
ATOM 717 C C . TYR A 1 94 ? 8.296 0.037 8.029 1.00 98.19 94 TYR A C 1
ATOM 719 O O . TYR A 1 94 ? 9.435 -0.378 8.274 1.00 98.19 94 TYR A O 1
ATOM 727 N N . SER A 1 95 ? 7.485 0.552 8.949 1.00 97.62 95 SER A N 1
ATOM 728 C CA . SER A 1 95 ? 7.863 0.756 10.347 1.00 97.62 95 SER A CA 1
ATOM 729 C C . SER A 1 95 ? 6.921 0.011 11.281 1.00 97.62 95 SER A C 1
ATOM 731 O O . SER A 1 95 ? 5.730 -0.110 10.994 1.00 97.62 95 SER A O 1
ATOM 733 N N . GLN A 1 96 ? 7.451 -0.471 12.402 1.00 97.56 96 GLN A N 1
ATOM 734 C CA . GLN A 1 96 ? 6.651 -1.055 13.479 1.00 97.56 96 GLN A CA 1
ATOM 735 C C . GLN A 1 96 ? 5.792 0.017 14.161 1.00 97.56 96 GLN A C 1
ATOM 737 O O . GLN A 1 96 ? 5.970 1.208 13.912 1.00 97.56 96 GLN A O 1
ATOM 742 N N . ALA A 1 97 ? 4.873 -0.402 15.035 1.00 97.00 97 ALA A N 1
ATOM 743 C CA . ALA A 1 97 ? 3.938 0.483 15.739 1.00 97.00 97 ALA A CA 1
ATOM 744 C C . ALA A 1 97 ? 4.619 1.625 16.524 1.00 97.00 97 ALA A C 1
ATOM 746 O O . ALA A 1 97 ? 4.052 2.702 16.669 1.00 97.00 97 ALA A O 1
ATOM 747 N N . ASP A 1 98 ? 5.848 1.411 16.992 1.00 96.81 98 ASP A N 1
ATOM 748 C CA . ASP A 1 98 ? 6.683 2.389 17.699 1.00 96.81 98 ASP A CA 1
ATOM 749 C C . ASP A 1 98 ? 7.555 3.252 16.760 1.00 96.81 98 ASP A C 1
ATOM 751 O O . ASP A 1 98 ? 8.440 3.978 17.213 1.00 96.81 98 ASP A O 1
ATOM 755 N N . ASN A 1 99 ? 7.289 3.198 15.453 1.00 95.75 99 ASN A N 1
ATOM 756 C CA . ASN A 1 99 ? 8.022 3.855 14.371 1.00 95.75 99 ASN A CA 1
ATOM 757 C C . ASN A 1 99 ? 9.449 3.334 14.121 1.00 95.75 99 ASN A C 1
ATOM 759 O O . ASN A 1 99 ? 10.175 3.941 13.328 1.00 95.75 99 ASN A O 1
ATOM 763 N N . GLN A 1 100 ? 9.856 2.203 14.708 1.00 96.31 100 GLN A N 1
ATOM 764 C CA . GLN A 1 100 ? 11.153 1.603 14.389 1.00 96.31 100 GLN A CA 1
ATOM 765 C C . GLN A 1 100 ? 11.179 1.010 12.968 1.00 96.31 100 GLN A C 1
ATOM 767 O O . GLN A 1 100 ? 10.166 0.464 12.514 1.00 96.31 100 GLN A O 1
ATOM 772 N N . PRO A 1 101 ? 12.316 1.080 12.245 1.00 95.81 101 PRO A N 1
ATOM 773 C CA . PRO A 1 101 ? 12.450 0.476 10.922 1.00 95.81 101 PRO A CA 1
ATOM 774 C C . PRO A 1 101 ? 12.211 -1.036 10.955 1.00 95.81 101 PRO A C 1
ATOM 776 O O . PRO A 1 101 ? 12.736 -1.733 11.819 1.00 95.81 101 PRO A O 1
ATOM 779 N N . TYR A 1 102 ? 11.463 -1.554 9.980 1.00 96.62 102 TYR A N 1
ATOM 780 C CA . TYR A 1 102 ? 11.121 -2.978 9.920 1.00 96.62 102 TYR A CA 1
ATOM 781 C C . TYR A 1 102 ? 11.357 -3.596 8.544 1.00 96.62 102 TYR A C 1
ATOM 783 O O . TYR A 1 102 ? 11.985 -4.645 8.405 1.00 96.62 102 TYR A O 1
ATOM 791 N N . GLY A 1 103 ? 10.881 -2.917 7.504 1.00 97.00 103 GLY A N 1
ATOM 792 C CA . GLY A 1 103 ? 10.981 -3.355 6.121 1.00 97.00 103 GLY A CA 1
ATOM 793 C C . GLY A 1 103 ? 11.148 -2.171 5.181 1.00 97.00 103 GLY A C 1
ATOM 794 O O . GLY A 1 103 ? 10.944 -1.019 5.559 1.00 97.00 103 GLY A O 1
ATOM 795 N N . LYS A 1 104 ? 11.522 -2.438 3.936 1.00 97.19 104 LYS A N 1
ATOM 796 C CA . LYS A 1 104 ? 11.381 -1.462 2.855 1.00 97.19 104 LYS A CA 1
ATOM 797 C C . LYS A 1 104 ? 11.142 -2.161 1.530 1.00 97.19 104 LYS A C 1
ATOM 799 O O . LYS A 1 104 ? 11.701 -3.227 1.270 1.00 97.19 104 LYS A O 1
ATOM 804 N N . VAL A 1 105 ? 10.373 -1.511 0.669 1.00 97.81 105 VAL A N 1
ATOM 805 C CA . VAL A 1 105 ? 10.211 -1.903 -0.730 1.00 97.81 105 VAL A CA 1
ATOM 806 C C . VAL A 1 105 ? 10.900 -0.865 -1.601 1.00 97.81 105 VAL A C 1
ATOM 808 O O . VAL A 1 105 ? 10.642 0.330 -1.493 1.00 97.81 105 VAL A O 1
ATOM 811 N N . VAL A 1 106 ? 11.811 -1.309 -2.462 1.00 97.25 106 VAL A N 1
ATOM 812 C CA . VAL A 1 106 ? 12.540 -0.449 -3.397 1.00 97.25 106 VAL A CA 1
ATOM 813 C C . VAL A 1 106 ? 12.038 -0.725 -4.804 1.00 97.25 106 VAL A C 1
ATOM 815 O O . VAL A 1 106 ? 12.302 -1.792 -5.371 1.00 97.25 106 VAL A O 1
ATOM 818 N N . ARG A 1 107 ? 11.357 0.259 -5.394 1.00 97.44 107 ARG A N 1
ATOM 819 C CA . ARG A 1 107 ? 10.997 0.234 -6.812 1.00 97.44 107 ARG A CA 1
ATOM 820 C C . ARG A 1 107 ? 12.242 0.528 -7.633 1.00 97.44 107 ARG A C 1
ATOM 822 O O . ARG A 1 107 ? 12.888 1.568 -7.465 1.00 97.44 107 ARG A O 1
ATOM 829 N N . ARG A 1 108 ? 12.575 -0.386 -8.538 1.00 97.25 108 ARG A N 1
ATOM 830 C CA . ARG A 1 108 ? 13.649 -0.218 -9.513 1.00 97.25 108 ARG A CA 1
ATOM 831 C C . ARG A 1 108 ? 13.084 -0.251 -10.912 1.00 97.25 108 ARG A C 1
ATOM 833 O O . ARG A 1 108 ? 12.185 -1.034 -11.199 1.00 97.25 108 ARG A O 1
ATOM 840 N N . GLU A 1 109 ? 13.670 0.555 -11.777 1.00 97.19 109 GLU A N 1
ATOM 841 C CA . GLU A 1 109 ? 13.285 0.662 -13.173 1.00 97.19 109 GLU A CA 1
ATOM 842 C C . GLU A 1 109 ? 14.500 0.570 -14.081 1.00 97.19 109 GLU A C 1
ATOM 844 O O . GLU A 1 109 ? 15.604 0.981 -13.713 1.00 97.19 109 GLU A O 1
ATOM 849 N N . ARG A 1 110 ? 14.289 0.045 -15.283 1.00 95.88 110 ARG A N 1
ATOM 850 C CA . ARG A 1 110 ? 15.228 0.179 -16.394 1.00 95.88 110 ARG A CA 1
ATOM 851 C C . ARG A 1 110 ? 14.477 0.438 -17.688 1.00 95.88 110 ARG A C 1
ATOM 853 O O . ARG A 1 110 ? 13.368 -0.060 -17.884 1.00 95.88 110 ARG A O 1
ATOM 860 N N . ARG A 1 111 ? 15.107 1.190 -18.584 1.00 95.94 111 ARG A N 1
ATOM 861 C CA . ARG A 1 111 ? 14.572 1.435 -19.920 1.00 95.94 111 ARG A CA 1
ATOM 862 C C . ARG A 1 111 ? 14.731 0.193 -20.778 1.00 95.94 111 ARG A C 1
ATOM 864 O O . ARG A 1 111 ? 15.788 -0.452 -20.777 1.00 95.94 111 ARG A O 1
ATOM 871 N N . ARG A 1 112 ? 13.682 -0.092 -21.533 1.00 94.75 112 ARG A N 1
ATOM 872 C CA . ARG A 1 112 ? 13.667 -1.055 -22.619 1.00 94.75 112 ARG A CA 1
ATOM 873 C C . ARG A 1 112 ? 13.227 -0.374 -23.906 1.00 94.75 112 ARG A C 1
ATOM 875 O O . ARG A 1 112 ? 12.780 0.768 -23.884 1.00 94.75 112 ARG A O 1
ATOM 882 N N . GLU A 1 113 ? 13.393 -1.068 -25.017 1.00 94.06 113 GLU A N 1
ATOM 883 C CA . GLU A 1 113 ? 13.035 -0.570 -26.343 1.00 94.06 113 GLU A CA 1
ATOM 884 C C . GLU A 1 113 ? 11.572 -0.120 -26.441 1.00 94.06 113 GLU A C 1
ATOM 886 O O . GLU A 1 113 ? 11.286 0.918 -27.035 1.00 94.06 113 GLU A O 1
ATOM 891 N N . HIS A 1 114 ? 10.655 -0.857 -25.811 1.00 91.94 114 HIS A N 1
ATOM 892 C CA . HIS A 1 114 ? 9.215 -0.592 -25.867 1.00 91.94 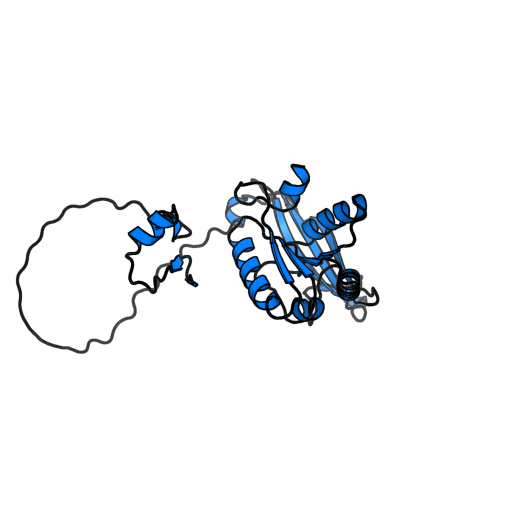114 HIS A CA 1
ATOM 893 C C . HIS A 1 114 ? 8.630 -0.226 -24.496 1.00 91.94 114 HIS A C 1
ATOM 895 O O . HIS A 1 114 ? 7.498 -0.573 -24.175 1.00 91.94 114 HIS A O 1
ATOM 901 N N . GLY A 1 115 ? 9.402 0.486 -23.665 1.00 91.56 115 GLY A N 1
ATOM 902 C CA . GLY A 1 115 ? 8.897 1.071 -22.422 1.00 91.56 115 GLY A CA 1
ATOM 903 C C . GLY A 1 115 ? 9.850 0.936 -21.241 1.00 91.56 115 GLY A C 1
ATOM 904 O O . GLY A 1 115 ? 11.073 1.029 -21.367 1.00 91.56 115 GLY A O 1
ATOM 905 N N . VAL A 1 116 ? 9.277 0.746 -20.056 1.00 91.81 116 VAL A N 1
ATOM 906 C CA . VAL A 1 116 ? 10.020 0.628 -18.799 1.00 91.81 116 VAL A CA 1
ATOM 907 C C . VAL A 1 116 ? 9.697 -0.709 -18.159 1.00 91.81 116 VAL A C 1
ATOM 909 O O . VAL A 1 116 ? 8.537 -1.064 -17.969 1.00 91.81 116 VAL A O 1
ATOM 912 N N . GLU A 1 117 ? 10.737 -1.440 -17.779 1.00 93.56 117 GLU A N 1
ATOM 913 C CA . GLU A 1 117 ? 10.573 -2.594 -16.908 1.00 93.56 117 GLU A CA 1
ATOM 914 C C . GLU A 1 117 ? 10.763 -2.161 -15.458 1.00 93.56 117 GLU A C 1
ATOM 916 O O . GLU A 1 117 ? 11.734 -1.470 -15.135 1.00 93.56 117 GLU A O 1
ATOM 921 N N . LYS A 1 118 ? 9.859 -2.610 -14.586 1.00 93.44 118 LYS A N 1
ATOM 922 C CA . LYS A 1 118 ? 9.880 -2.333 -13.150 1.00 93.44 118 LYS A CA 1
ATOM 923 C C . LYS A 1 118 ? 10.044 -3.615 -12.336 1.00 93.44 118 LYS A C 1
ATOM 925 O O . LYS A 1 118 ? 9.582 -4.680 -12.735 1.00 93.44 118 LYS A O 1
ATOM 930 N N . THR A 1 119 ? 10.683 -3.500 -11.178 1.00 94.81 119 THR A N 1
ATOM 931 C CA . THR A 1 119 ? 10.731 -4.548 -10.151 1.00 94.81 119 THR A CA 1
ATOM 932 C C . THR A 1 119 ? 10.645 -3.925 -8.764 1.00 94.81 119 THR A C 1
ATOM 934 O O . THR A 1 119 ? 11.076 -2.789 -8.558 1.00 94.81 119 THR A O 1
ATOM 937 N N . PHE A 1 120 ? 10.136 -4.687 -7.801 1.00 95.19 120 PHE A N 1
ATOM 938 C CA . PHE A 1 120 ? 9.947 -4.255 -6.418 1.00 95.19 120 PHE A CA 1
ATOM 939 C C . PHE A 1 120 ? 10.778 -5.154 -5.504 1.00 95.19 120 PHE A C 1
ATOM 941 O O . PHE A 1 120 ? 10.417 -6.296 -5.231 1.00 95.19 120 PHE A O 1
ATOM 948 N N . ALA A 1 121 ? 11.950 -4.667 -5.101 1.00 95.38 121 ALA A N 1
ATOM 949 C CA . ALA A 1 121 ? 12.861 -5.414 -4.244 1.00 95.38 121 ALA A CA 1
ATOM 950 C C . ALA A 1 121 ? 12.522 -5.154 -2.774 1.00 95.38 121 ALA A C 1
ATOM 952 O O . ALA A 1 121 ? 12.564 -4.007 -2.331 1.00 95.38 121 ALA A O 1
ATOM 953 N N . GLN A 1 122 ? 12.205 -6.210 -2.030 1.00 96.75 122 GLN A N 1
ATOM 954 C CA . GLN A 1 122 ? 11.911 -6.120 -0.602 1.00 96.75 122 GLN A CA 1
ATOM 955 C C . GLN A 1 122 ? 13.176 -6.332 0.230 1.00 96.75 122 GLN A C 1
ATOM 957 O O . GLN A 1 122 ? 14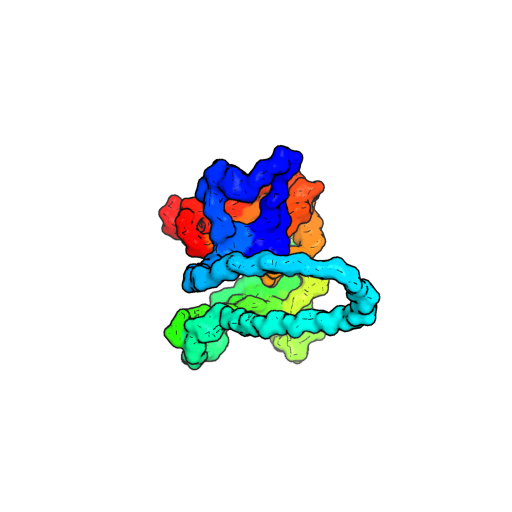.062 -7.100 -0.157 1.00 96.75 122 GLN A O 1
ATOM 962 N N . TYR A 1 123 ? 13.231 -5.662 1.373 1.00 95.81 123 TYR A N 1
ATOM 963 C CA . TYR A 1 123 ? 14.283 -5.791 2.371 1.00 95.81 123 TYR A CA 1
ATOM 964 C C . TYR A 1 123 ? 13.669 -5.766 3.768 1.00 95.81 123 TYR A C 1
ATOM 966 O O . TYR A 1 123 ? 12.661 -5.088 3.983 1.00 95.81 123 TYR A O 1
ATOM 974 N N . HIS A 1 124 ? 14.321 -6.423 4.720 1.00 95.88 124 HIS A N 1
ATOM 975 C CA . HIS A 1 124 ? 14.007 -6.339 6.142 1.00 95.88 124 HIS A CA 1
ATOM 976 C C . HIS A 1 124 ? 15.167 -5.711 6.908 1.00 95.88 124 HIS A C 1
ATOM 978 O O . HIS A 1 124 ? 16.328 -5.770 6.483 1.00 95.88 124 HIS A O 1
ATOM 984 N N . TYR A 1 125 ? 14.830 -5.055 8.013 1.00 95.06 125 TYR A N 1
ATOM 985 C CA . TYR A 1 125 ? 15.808 -4.441 8.893 1.00 95.06 125 TYR A CA 1
ATOM 986 C C . TYR A 1 125 ? 16.526 -5.531 9.696 1.00 95.06 125 TYR A C 1
ATOM 988 O O . TYR A 1 125 ? 15.886 -6.364 10.332 1.00 95.06 125 TYR A O 1
ATOM 996 N N . ALA A 1 126 ? 17.853 -5.546 9.604 1.00 91.75 126 ALA A N 1
ATOM 997 C CA . ALA A 1 126 ? 18.741 -6.545 10.193 1.00 91.75 126 ALA A CA 1
ATOM 998 C C . ALA A 1 126 ? 20.031 -5.850 10.684 1.00 91.75 126 ALA A C 1
ATOM 1000 O O . ALA A 1 126 ? 21.113 -6.031 10.103 1.00 91.75 126 ALA A O 1
ATOM 1001 N N . PRO A 1 127 ? 19.934 -4.963 11.694 1.00 86.56 127 PRO A N 1
ATOM 1002 C CA . PRO A 1 127 ? 21.054 -4.142 12.159 1.00 86.56 127 PRO A CA 1
ATOM 1003 C C . PRO A 1 127 ? 22.223 -4.969 12.710 1.00 86.56 127 PRO A C 1
ATOM 1005 O O . PRO A 1 127 ? 23.380 -4.561 12.597 1.00 86.56 127 PRO A O 1
ATOM 1008 N N . GLU A 1 128 ? 21.960 -6.161 13.238 1.00 85.75 128 GLU A N 1
ATOM 1009 C CA . GLU A 1 128 ? 22.965 -7.124 13.686 1.00 85.75 128 GLU A CA 1
ATOM 1010 C C . GLU A 1 128 ? 23.883 -7.594 12.543 1.00 85.75 128 GLU A C 1
ATOM 1012 O O . GLU A 1 128 ? 25.050 -7.928 12.767 1.00 85.75 128 GLU A O 1
ATOM 1017 N N . HIS A 1 129 ? 23.402 -7.515 11.299 1.00 77.50 129 HIS A N 1
ATOM 1018 C CA . HIS A 1 129 ? 24.154 -7.821 10.087 1.00 77.50 129 HIS A CA 1
ATOM 1019 C C . HIS A 1 129 ? 24.750 -6.575 9.408 1.00 77.50 129 HIS A C 1
ATOM 1021 O O . HIS A 1 129 ? 25.326 -6.697 8.324 1.00 77.50 129 HIS A O 1
ATOM 1027 N N . ALA A 1 130 ? 24.705 -5.388 10.031 1.00 71.62 130 ALA A N 1
ATOM 1028 C CA . ALA A 1 130 ? 25.165 -4.134 9.417 1.00 71.62 130 ALA A CA 1
ATOM 1029 C C . ALA A 1 130 ? 26.635 -4.166 8.961 1.00 71.62 130 ALA A C 1
ATOM 1031 O O . ALA A 1 130 ? 26.988 -3.528 7.971 1.00 71.62 130 ALA A O 1
ATOM 1032 N N . LYS A 1 131 ? 27.499 -4.959 9.613 1.00 66.50 131 LYS A N 1
ATOM 1033 C CA . LYS A 1 131 ? 28.889 -5.164 9.157 1.00 66.50 131 LYS A CA 1
ATOM 1034 C C . LYS A 1 131 ? 28.971 -5.886 7.805 1.00 66.50 131 LYS A C 1
ATOM 1036 O O . LYS A 1 131 ? 29.902 -5.634 7.045 1.00 66.50 131 LYS A O 1
ATOM 1041 N N . ALA A 1 132 ? 28.014 -6.766 7.509 1.00 64.25 132 ALA A N 1
ATOM 1042 C CA . ALA A 1 132 ? 27.944 -7.530 6.267 1.00 64.25 132 ALA A CA 1
ATOM 1043 C C . ALA A 1 132 ? 27.179 -6.784 5.157 1.00 64.25 132 ALA A C 1
ATOM 1045 O O . ALA A 1 132 ? 27.586 -6.841 3.999 1.00 64.25 132 ALA A O 1
ATOM 1046 N N . THR A 1 133 ? 26.107 -6.060 5.496 1.00 70.38 133 THR A N 1
ATOM 1047 C CA . THR A 1 133 ? 25.240 -5.373 4.517 1.00 70.38 133 THR A CA 1
ATOM 1048 C C . THR A 1 133 ? 25.564 -3.887 4.323 1.00 70.38 133 THR A C 1
ATOM 1050 O O . THR A 1 133 ? 25.098 -3.280 3.366 1.00 70.38 133 THR A O 1
ATOM 1053 N N . LYS A 1 134 ? 26.432 -3.312 5.170 1.00 71.88 134 LYS A N 1
ATOM 1054 C CA . LYS A 1 134 ? 26.874 -1.900 5.215 1.00 71.88 134 LYS A CA 1
ATOM 1055 C C . LYS A 1 134 ? 25.799 -0.867 5.568 1.00 71.88 134 LYS A C 1
ATOM 1057 O O . LYS A 1 134 ? 26.164 0.245 5.934 1.00 71.88 134 LYS A O 1
ATOM 1062 N N . ASP A 1 135 ? 24.516 -1.213 5.506 1.00 81.75 135 ASP A N 1
ATOM 1063 C CA . ASP A 1 135 ? 23.399 -0.298 5.781 1.00 81.75 135 ASP A CA 1
ATOM 1064 C C . ASP A 1 135 ? 22.367 -0.849 6.786 1.00 81.75 135 ASP A C 1
ATOM 1066 O O . ASP A 1 135 ? 21.390 -0.167 7.091 1.00 81.75 135 ASP A O 1
ATOM 1070 N N . GLY A 1 136 ? 22.577 -2.060 7.318 1.00 89.81 136 GLY A N 1
ATOM 1071 C CA . GLY A 1 136 ? 21.656 -2.699 8.265 1.00 89.81 136 GLY A CA 1
ATOM 1072 C C . GLY A 1 136 ? 20.395 -3.278 7.616 1.00 89.81 136 GLY A C 1
ATOM 1073 O O . GLY A 1 136 ? 19.434 -3.565 8.323 1.00 89.81 136 GLY A O 1
ATOM 1074 N N . TRP A 1 137 ? 20.379 -3.458 6.290 1.00 93.81 137 TRP A N 1
ATOM 1075 C CA . TRP A 1 137 ? 19.255 -4.049 5.561 1.00 93.81 137 TRP A CA 1
ATOM 1076 C C . TRP A 1 137 ? 19.654 -5.353 4.876 1.00 93.81 137 TRP A C 1
ATOM 1078 O O . TRP A 1 137 ? 20.672 -5.420 4.191 1.00 93.81 137 TRP A O 1
ATOM 1088 N N . ALA A 1 138 ? 18.822 -6.382 5.002 1.00 93.25 138 ALA A N 1
ATOM 1089 C CA . ALA A 1 138 ? 19.004 -7.661 4.324 1.00 93.25 138 ALA A CA 1
ATOM 1090 C C . ALA A 1 138 ? 17.903 -7.879 3.267 1.00 93.25 138 ALA A C 1
ATOM 1092 O O . ALA A 1 138 ? 16.792 -7.368 3.422 1.00 93.25 138 ALA A O 1
ATOM 1093 N N . PRO A 1 139 ? 18.193 -8.577 2.152 1.00 93.94 139 PRO A N 1
ATOM 1094 C CA . PRO A 1 139 ? 17.210 -8.816 1.098 1.00 93.94 139 PRO A CA 1
ATOM 1095 C C . PRO A 1 139 ? 16.088 -9.755 1.561 1.00 93.94 139 PRO A C 1
ATOM 1097 O O . PRO A 1 139 ? 16.318 -10.677 2.340 1.00 93.94 139 PRO A O 1
ATOM 1100 N N . GLY A 1 140 ? 14.892 -9.559 1.005 1.00 93.25 140 GLY A N 1
ATOM 1101 C CA . GLY A 1 140 ? 13.699 -10.358 1.289 1.00 93.25 140 GLY A CA 1
ATOM 1102 C C . GLY A 1 140 ? 12.749 -9.690 2.282 1.00 93.25 140 GLY A C 1
ATOM 1103 O O . GLY A 1 140 ? 13.137 -8.790 3.027 1.00 93.25 140 GLY A O 1
ATOM 1104 N N . ALA A 1 141 ? 11.492 -10.133 2.265 1.00 92.31 141 ALA A N 1
ATOM 1105 C CA . ALA A 1 141 ? 10.477 -9.700 3.217 1.00 92.31 141 ALA A CA 1
ATOM 1106 C C . ALA A 1 141 ? 10.828 -10.164 4.647 1.00 92.31 141 ALA A C 1
ATOM 1108 O O . ALA A 1 141 ? 11.445 -11.223 4.801 1.00 92.31 141 ALA A O 1
ATOM 1109 N N . PRO A 1 142 ? 10.430 -9.417 5.691 1.00 91.69 142 PRO A N 1
ATOM 1110 C CA . PRO A 1 142 ? 10.524 -9.899 7.066 1.00 91.69 142 PRO A CA 1
ATOM 1111 C C . PRO A 1 142 ? 9.629 -11.132 7.274 1.00 91.69 142 PRO A C 1
ATOM 1113 O O . PRO A 1 142 ? 8.638 -11.317 6.569 1.00 91.69 142 PRO A O 1
ATOM 1116 N N . ALA A 1 143 ? 9.965 -11.964 8.266 1.00 89.31 143 ALA A N 1
ATOM 1117 C CA . ALA A 1 143 ? 9.248 -13.214 8.539 1.00 89.31 143 ALA A CA 1
ATOM 1118 C C . ALA A 1 143 ? 7.756 -13.007 8.860 1.00 89.31 143 ALA A C 1
ATOM 1120 O O . ALA A 1 143 ? 6.928 -13.834 8.489 1.00 89.31 143 ALA A O 1
ATOM 1121 N N . GLN A 1 144 ? 7.421 -11.903 9.531 1.00 93.44 144 GLN A N 1
ATOM 1122 C CA . GLN A 1 144 ? 6.045 -11.472 9.763 1.00 93.44 144 GLN A CA 1
ATOM 1123 C C . GLN A 1 144 ? 5.830 -10.142 9.051 1.00 93.44 144 GLN A C 1
ATOM 1125 O O . GLN A 1 144 ? 6.218 -9.103 9.575 1.00 93.44 144 GLN A O 1
ATOM 1130 N N . PRO A 1 145 ? 5.278 -10.131 7.834 1.00 94.88 145 PRO A N 1
ATOM 1131 C CA . PRO A 1 145 ? 5.142 -8.887 7.105 1.00 94.88 145 PRO A CA 1
ATOM 1132 C C . PRO A 1 145 ? 4.094 -7.985 7.765 1.00 94.88 145 PRO A C 1
ATOM 1134 O O . PRO A 1 145 ? 3.148 -8.459 8.387 1.00 94.88 145 PRO A O 1
ATOM 1137 N N . ILE A 1 146 ? 4.249 -6.673 7.609 1.00 97.38 146 ILE A N 1
ATOM 1138 C CA . ILE A 1 146 ? 3.315 -5.674 8.144 1.00 97.38 146 ILE A CA 1
ATOM 1139 C C . ILE A 1 146 ? 2.754 -4.801 7.024 1.00 97.38 146 ILE A C 1
ATOM 1141 O O . ILE A 1 146 ? 3.338 -4.732 5.941 1.00 97.38 146 ILE A O 1
ATOM 1145 N N . LEU A 1 147 ? 1.622 -4.148 7.285 1.00 98.25 147 LEU A N 1
ATOM 1146 C CA . LEU A 1 147 ? 1.042 -3.175 6.364 1.00 98.25 147 LEU A CA 1
ATOM 1147 C C . LEU A 1 147 ? 1.947 -1.950 6.207 1.00 98.25 147 LEU A C 1
ATOM 1149 O O . LEU A 1 147 ? 2.643 -1.532 7.138 1.00 98.25 147 LEU A O 1
ATOM 1153 N N . TYR A 1 148 ? 1.909 -1.349 5.022 1.00 98.56 148 TYR A N 1
ATOM 1154 C CA . TYR A 1 148 ? 2.545 -0.062 4.784 1.00 98.56 148 TYR A CA 1
ATOM 1155 C C . TYR A 1 148 ? 1.898 1.007 5.682 1.00 98.56 148 TYR A C 1
ATOM 1157 O O . TYR A 1 148 ? 0.679 1.028 5.823 1.00 98.56 148 TYR A O 1
ATOM 1165 N N . ARG A 1 149 ? 2.685 1.894 6.307 1.00 98.50 149 ARG A N 1
ATOM 1166 C CA . ARG A 1 149 ? 2.171 2.895 7.276 1.00 98.50 149 ARG A CA 1
ATOM 1167 C C . ARG A 1 149 ? 1.434 2.279 8.483 1.00 98.50 149 ARG A C 1
ATOM 1169 O O . ARG A 1 149 ? 0.446 2.833 8.958 1.00 98.50 149 ARG A O 1
ATOM 1176 N N . LEU A 1 150 ? 1.914 1.136 8.994 1.00 98.62 150 LEU A N 1
ATOM 1177 C CA . LEU A 1 150 ? 1.294 0.428 10.124 1.00 98.62 150 LEU A CA 1
ATOM 1178 C C . LEU A 1 150 ? 0.945 1.336 11.326 1.00 98.62 150 LEU A C 1
ATOM 1180 O O . LEU A 1 150 ? -0.183 1.220 11.796 1.00 98.62 150 LEU A O 1
ATOM 1184 N N . PRO A 1 151 ? 1.815 2.243 11.824 1.00 98.62 151 PRO A N 1
ATOM 1185 C CA . PRO A 1 151 ? 1.451 3.119 12.945 1.00 98.62 151 PRO A CA 1
ATOM 1186 C C . PRO A 1 151 ? 0.181 3.934 12.685 1.00 98.62 151 PRO A C 1
ATOM 1188 O O . PRO A 1 151 ? -0.711 3.978 13.527 1.00 98.62 151 PRO A O 1
ATOM 1191 N N . GLN A 1 152 ? 0.072 4.518 11.491 1.00 98.62 152 GLN A N 1
ATOM 1192 C CA . GLN A 1 152 ? -1.078 5.323 11.082 1.00 98.62 152 GLN A CA 1
ATOM 1193 C C . GLN A 1 152 ? -2.323 4.459 10.847 1.00 98.62 152 GLN A C 1
ATOM 1195 O O . GLN A 1 152 ? -3.434 4.900 11.125 1.00 98.62 152 GLN A O 1
ATOM 1200 N N . VAL A 1 153 ? -2.153 3.220 10.370 1.00 98.75 153 VAL A N 1
ATOM 1201 C CA . VAL A 1 153 ? -3.252 2.245 10.278 1.00 98.75 153 VAL A CA 1
ATOM 1202 C C . VAL A 1 153 ? -3.806 1.936 11.665 1.00 98.75 153 VAL A C 1
ATOM 1204 O O . VAL A 1 153 ? -5.011 2.036 11.866 1.00 98.75 153 VAL A O 1
ATOM 1207 N N . LEU A 1 154 ? -2.945 1.624 12.636 1.00 98.69 154 LEU A N 1
ATOM 1208 C CA . LEU A 1 154 ? -3.375 1.326 14.004 1.00 98.69 154 LEU A CA 1
ATOM 1209 C C . LEU A 1 154 ? -4.081 2.526 14.654 1.00 98.69 154 LEU A C 1
ATOM 1211 O O . LEU A 1 154 ? -5.096 2.349 15.325 1.00 98.69 154 LEU A O 1
ATOM 1215 N N . GLU A 1 155 ? -3.585 3.743 14.420 1.00 98.44 155 GLU A N 1
ATOM 1216 C CA . GLU A 1 155 ? -4.232 4.979 14.873 1.00 98.44 155 GLU A CA 1
ATOM 1217 C C . GLU A 1 155 ? -5.617 5.176 14.240 1.00 98.44 155 GLU A C 1
ATOM 1219 O O . GLU A 1 155 ? -6.578 5.487 14.949 1.00 98.44 155 GLU A O 1
ATOM 1224 N N . ALA A 1 156 ? -5.740 4.962 12.926 1.00 98.62 156 ALA A N 1
ATOM 1225 C CA . ALA A 1 156 ? -7.008 5.080 12.216 1.00 98.62 156 ALA A CA 1
ATOM 1226 C C . ALA A 1 156 ? -8.034 4.056 12.718 1.00 98.62 156 ALA A C 1
ATOM 1228 O O . ALA A 1 156 ? -9.168 4.432 13.005 1.00 98.62 156 ALA A O 1
ATOM 1229 N N . VAL A 1 157 ? -7.626 2.797 12.914 1.00 98.56 157 VAL A N 1
ATOM 1230 C CA . VAL A 1 157 ? -8.489 1.749 13.482 1.00 98.56 157 VAL A CA 1
ATOM 1231 C C . VAL A 1 157 ? -8.949 2.129 14.890 1.00 98.56 157 VAL A C 1
ATOM 1233 O O . VAL A 1 157 ? -10.146 2.104 15.168 1.00 98.56 157 VAL A O 1
ATOM 1236 N N . ALA A 1 158 ? -8.033 2.560 15.763 1.00 98.44 158 ALA A N 1
ATOM 1237 C CA . ALA A 1 158 ? -8.372 2.979 17.125 1.00 98.44 158 ALA A CA 1
ATOM 1238 C C . ALA A 1 158 ? -9.300 4.207 17.167 1.00 98.44 158 ALA A C 1
ATOM 1240 O O . ALA A 1 158 ? -10.125 4.335 18.071 1.00 98.44 158 ALA A O 1
ATOM 1241 N N . SER A 1 159 ? -9.180 5.098 16.181 1.00 98.44 159 SER A N 1
ATOM 1242 C CA . SER A 1 159 ? -9.983 6.321 16.060 1.00 98.44 159 SER A CA 1
ATOM 1243 C C . SER A 1 159 ? -11.262 6.136 15.237 1.00 98.44 159 SER A C 1
ATOM 1245 O O . SER A 1 159 ? -11.999 7.104 15.036 1.00 98.44 159 SER A O 1
ATOM 1247 N N . ASN A 1 160 ? -11.527 4.916 14.754 1.00 98.00 160 ASN A N 1
ATOM 1248 C CA . ASN A 1 160 ? -12.627 4.586 13.849 1.00 98.00 160 ASN A CA 1
ATOM 1249 C C . ASN A 1 160 ? -12.651 5.472 12.583 1.00 98.00 160 ASN A C 1
ATOM 1251 O O . ASN A 1 160 ? -13.707 5.914 12.125 1.00 98.00 160 ASN A O 1
ATOM 1255 N N . TRP A 1 161 ? -11.467 5.783 12.053 1.00 98.44 161 TRP A N 1
ATOM 1256 C CA . TRP A 1 161 ? -11.282 6.471 10.778 1.00 98.44 161 TRP A CA 1
ATOM 1257 C C . TRP A 1 161 ? -11.184 5.452 9.636 1.00 98.44 161 TRP A C 1
ATOM 1259 O O . TRP A 1 161 ? -10.643 4.363 9.845 1.00 98.44 161 TRP A O 1
ATOM 1269 N N . PRO A 1 162 ? -11.652 5.793 8.421 1.00 98.50 162 PRO A N 1
ATOM 1270 C CA . PRO A 1 162 ? -11.544 4.895 7.281 1.00 98.50 162 PRO A CA 1
ATOM 1271 C C . PRO A 1 162 ? -10.092 4.533 6.950 1.00 98.50 162 PRO A C 1
ATOM 1273 O O . PRO A 1 162 ? -9.206 5.397 6.913 1.00 98.50 162 PRO A O 1
ATOM 1276 N N . VAL A 1 163 ? -9.873 3.257 6.637 1.00 98.81 163 VAL A N 1
ATOM 1277 C CA . VAL A 1 163 ? -8.605 2.723 6.139 1.00 98.81 163 VAL A CA 1
ATOM 1278 C C . VAL A 1 163 ? -8.774 2.333 4.674 1.00 98.81 163 VAL A C 1
ATOM 1280 O O . VAL A 1 163 ? -9.500 1.397 4.337 1.00 98.81 163 VAL A O 1
ATOM 1283 N N . TYR A 1 164 ? -8.092 3.053 3.790 1.00 98.56 164 TYR A N 1
ATOM 1284 C CA . TYR A 1 164 ? -8.046 2.749 2.367 1.00 98.56 164 TYR A CA 1
ATOM 1285 C C . TYR A 1 164 ? -6.963 1.707 2.096 1.00 98.56 164 TYR A C 1
ATOM 1287 O O . TYR A 1 164 ? -5.796 1.926 2.416 1.00 98.56 164 TYR A O 1
ATOM 1295 N N . VAL A 1 165 ? -7.331 0.581 1.494 1.00 97.94 165 VAL A N 1
ATOM 1296 C CA . VAL A 1 165 ? -6.387 -0.467 1.085 1.00 97.94 165 VAL A CA 1
ATOM 1297 C C . VAL A 1 165 ? -6.195 -0.359 -0.423 1.00 97.94 165 VAL A C 1
ATOM 1299 O O . VAL A 1 165 ? -7.072 -0.749 -1.191 1.00 97.94 165 VAL A O 1
ATOM 1302 N N . CYS A 1 166 ? -5.060 0.199 -0.835 1.00 96.06 166 CYS A N 1
ATOM 1303 C CA . CYS A 1 166 ? -4.675 0.368 -2.234 1.00 96.06 166 CYS A CA 1
ATOM 1304 C C . CYS A 1 166 ? -4.014 -0.902 -2.796 1.00 96.06 166 CYS A C 1
ATOM 1306 O O . CYS A 1 166 ? -3.672 -1.826 -2.052 1.00 96.06 166 CYS A O 1
ATOM 1308 N N . GLU A 1 167 ? -3.795 -0.942 -4.110 1.00 92.06 167 GLU A N 1
ATOM 1309 C CA . GLU A 1 167 ? -3.018 -1.995 -4.779 1.00 92.06 167 GLU A CA 1
ATOM 1310 C C . GLU A 1 167 ? -1.517 -1.891 -4.462 1.00 92.06 167 GLU A C 1
ATOM 1312 O O . GLU A 1 167 ? -0.913 -2.864 -4.008 1.00 92.06 167 GLU A O 1
ATOM 1317 N N . GLY A 1 168 ? -0.915 -0.702 -4.588 1.00 93.81 168 GLY A N 1
ATOM 1318 C CA . GLY A 1 168 ? 0.521 -0.492 -4.358 1.00 93.81 168 GLY A CA 1
ATOM 1319 C C . GLY A 1 168 ? 0.874 0.709 -3.476 1.00 93.81 168 GLY A C 1
ATOM 1320 O O . GLY A 1 168 ? 0.042 1.564 -3.169 1.00 93.81 168 GLY A O 1
ATOM 1321 N N . GLU A 1 169 ? 2.147 0.793 -3.067 1.00 97.06 169 GLU A N 1
ATOM 1322 C CA . GLU A 1 169 ? 2.619 1.847 -2.157 1.00 97.06 169 GLU A CA 1
ATOM 1323 C C . GLU A 1 169 ? 2.567 3.236 -2.799 1.00 97.06 169 GLU A C 1
ATOM 1325 O O . GLU A 1 169 ? 2.281 4.215 -2.116 1.00 97.06 169 GLU A O 1
ATOM 1330 N N . LYS A 1 170 ? 2.784 3.326 -4.119 1.00 94.19 170 LYS A N 1
ATOM 1331 C CA . LYS A 1 170 ? 2.645 4.583 -4.872 1.00 94.19 170 LYS A CA 1
ATOM 1332 C C . LYS A 1 170 ? 1.225 5.145 -4.745 1.00 94.19 170 LYS A C 1
ATOM 1334 O O . LYS A 1 170 ? 1.068 6.332 -4.477 1.00 94.19 170 LYS A O 1
ATOM 1339 N N . ASP A 1 171 ? 0.211 4.303 -4.918 1.00 93.31 171 ASP A N 1
ATOM 1340 C CA . ASP A 1 171 ? -1.191 4.724 -4.859 1.00 93.31 171 ASP A CA 1
ATOM 1341 C C . ASP A 1 171 ? -1.591 5.091 -3.432 1.00 93.31 171 ASP A C 1
ATOM 1343 O O . ASP A 1 171 ? -2.273 6.091 -3.212 1.00 93.31 171 ASP A O 1
ATOM 1347 N N . ALA A 1 172 ? -1.092 4.343 -2.442 1.00 96.56 172 ALA A N 1
ATOM 1348 C CA . ALA A 1 172 ? -1.243 4.704 -1.038 1.00 96.56 172 ALA A CA 1
ATOM 1349 C C . ALA A 1 172 ? -0.613 6.075 -0.724 1.00 96.56 172 ALA A C 1
ATOM 1351 O O . ALA A 1 172 ? -1.230 6.888 -0.036 1.00 96.56 172 ALA A O 1
ATOM 1352 N N . ASP A 1 173 ? 0.585 6.375 -1.230 1.00 97.19 173 ASP A N 1
ATOM 1353 C CA . ASP A 1 173 ? 1.217 7.687 -1.041 1.00 97.19 173 ASP A CA 1
ATOM 1354 C C . ASP A 1 173 ? 0.438 8.814 -1.730 1.00 97.19 173 ASP A C 1
ATOM 1356 O O . ASP A 1 173 ? 0.179 9.845 -1.102 1.00 97.19 173 ASP A O 1
ATOM 1360 N N . ASN A 1 174 ? 0.008 8.604 -2.977 1.00 95.31 174 ASN A N 1
ATOM 1361 C CA . ASN A 1 174 ? -0.797 9.569 -3.729 1.00 95.31 174 ASN A CA 1
ATOM 1362 C C . ASN A 1 174 ? -2.106 9.902 -2.996 1.00 95.31 174 ASN A C 1
ATOM 1364 O O . ASN A 1 174 ? -2.437 11.080 -2.815 1.00 95.31 174 ASN A O 1
ATOM 1368 N N . LEU A 1 175 ? -2.817 8.879 -2.511 1.00 95.81 175 LEU A N 1
ATOM 1369 C CA . LEU A 1 175 ? -4.066 9.062 -1.781 1.00 95.81 175 LEU A CA 1
ATOM 1370 C C . LEU A 1 175 ? -3.848 9.752 -0.435 1.00 95.81 175 LEU A C 1
ATOM 1372 O O . LEU A 1 175 ? -4.560 10.702 -0.130 1.00 95.81 175 LEU A O 1
ATOM 1376 N N . ASN A 1 176 ? -2.837 9.360 0.347 1.00 97.62 176 ASN A N 1
ATOM 1377 C CA . ASN A 1 176 ? -2.512 10.070 1.590 1.00 97.62 176 ASN A CA 1
ATOM 1378 C C . ASN A 1 176 ? -2.174 11.550 1.332 1.00 97.62 176 ASN A C 1
ATOM 1380 O O . ASN A 1 176 ? -2.559 12.413 2.121 1.00 97.62 176 ASN A O 1
ATOM 1384 N N . GLY A 1 177 ? -1.498 11.863 0.221 1.00 96.25 177 GLY A N 1
ATOM 1385 C CA . GLY A 1 177 ? -1.241 13.242 -0.195 1.00 96.25 177 GLY A CA 1
ATOM 1386 C C . GLY A 1 177 ? -2.519 14.032 -0.496 1.00 96.25 177 GLY A C 1
ATOM 1387 O O . GLY A 1 177 ? -2.588 15.227 -0.210 1.00 96.25 177 GLY A O 1
ATOM 1388 N N . LEU A 1 178 ? -3.553 13.392 -1.049 1.00 94.56 178 LEU A N 1
ATOM 1389 C CA . LEU A 1 178 ? -4.872 14.008 -1.212 1.00 94.56 178 LEU A CA 1
ATOM 1390 C C . LEU A 1 178 ? -5.609 14.148 0.126 1.00 94.56 178 LEU A C 1
ATOM 1392 O O . LEU A 1 178 ? -6.075 15.240 0.435 1.00 94.56 178 LEU A O 1
ATOM 1396 N N . LEU A 1 179 ? -5.673 13.083 0.929 1.00 95.81 179 LEU A N 1
ATOM 1397 C CA . LEU A 1 179 ? -6.333 13.085 2.240 1.00 95.81 179 LEU A CA 1
ATOM 1398 C C . LEU A 1 179 ? -5.775 14.195 3.139 1.00 95.81 179 LEU A C 1
ATOM 1400 O O . LEU A 1 179 ? -6.541 14.917 3.769 1.00 95.81 179 LEU A O 1
ATOM 1404 N N . CYS A 1 180 ? -4.453 14.392 3.126 1.00 95.81 180 CYS A N 1
ATOM 1405 C CA . CYS A 1 180 ? -3.791 15.480 3.839 1.00 95.81 180 CYS A CA 1
ATOM 1406 C C . CYS A 1 180 ? -4.209 16.864 3.317 1.00 95.81 180 CYS A C 1
ATOM 1408 O O . CYS A 1 180 ? -4.565 17.725 4.116 1.00 95.81 180 CYS A O 1
ATOM 1410 N N . ARG A 1 181 ? -4.225 17.073 1.990 1.00 96.44 181 ARG A N 1
ATOM 1411 C CA . ARG A 1 181 ? -4.666 18.342 1.376 1.00 96.44 181 ARG A CA 1
ATOM 1412 C C . ARG A 1 181 ? -6.131 18.672 1.664 1.00 96.44 181 ARG A C 1
ATOM 1414 O O . ARG A 1 181 ? -6.476 19.844 1.735 1.00 96.44 181 ARG A O 1
ATOM 1421 N N . LEU A 1 182 ? -6.972 17.650 1.803 1.00 95.50 182 LEU A N 1
ATOM 1422 C CA . LEU A 1 182 ? -8.395 17.778 2.115 1.00 95.50 182 LEU A CA 1
ATOM 1423 C C . LEU A 1 182 ? -8.690 17.743 3.623 1.00 95.50 182 LEU A C 1
ATOM 1425 O O . LEU A 1 182 ? -9.858 17.673 3.997 1.00 95.50 182 LEU A O 1
ATOM 1429 N N . GLU A 1 183 ? -7.665 17.716 4.483 1.00 96.00 183 GLU A N 1
ATOM 1430 C CA . GLU A 1 183 ? -7.798 17.589 5.946 1.00 96.00 183 GLU A CA 1
ATOM 1431 C C . GLU A 1 183 ? -8.712 16.423 6.377 1.00 96.00 183 GLU A C 1
ATOM 1433 O O . GLU A 1 183 ? -9.403 16.455 7.398 1.00 96.00 183 GLU A O 1
ATOM 1438 N N . THR A 1 184 ? -8.729 15.359 5.573 1.00 96.44 184 THR A N 1
ATOM 1439 C CA . THR A 1 184 ? -9.594 14.203 5.780 1.00 96.44 184 THR A CA 1
ATOM 1440 C C . THR A 1 184 ? -8.936 13.225 6.743 1.00 96.44 184 THR A C 1
ATOM 1442 O O . THR A 1 184 ? -7.829 12.742 6.515 1.00 96.44 184 THR A O 1
ATOM 1445 N N . LYS A 1 185 ? -9.657 12.890 7.814 1.00 98.00 185 LYS A N 1
ATOM 1446 C CA . LYS A 1 185 ? -9.261 11.886 8.806 1.00 98.00 185 LYS A CA 1
ATOM 1447 C C . LYS A 1 185 ? -9.436 10.476 8.245 1.00 98.00 185 LYS A C 1
ATOM 1449 O O . LYS A 1 185 ? -10.489 9.867 8.404 1.00 98.00 185 LYS A O 1
ATOM 1454 N N . ALA A 1 186 ? -8.412 9.998 7.553 1.00 98.12 186 ALA A N 1
ATOM 1455 C CA . ALA A 1 186 ? -8.305 8.646 7.024 1.00 98.12 186 ALA A CA 1
ATOM 1456 C C . ALA A 1 186 ? -6.835 8.326 6.724 1.00 98.12 186 ALA A C 1
ATOM 1458 O O . ALA A 1 186 ? -5.987 9.220 6.705 1.00 98.12 186 ALA A O 1
ATOM 1459 N N . VAL A 1 187 ? -6.538 7.059 6.447 1.00 98.62 187 VAL A N 1
ATOM 1460 C CA . VAL A 1 187 ? -5.199 6.622 6.032 1.00 98.62 187 VAL A CA 1
ATOM 1461 C C . VAL A 1 187 ? -5.296 5.681 4.844 1.00 98.62 187 VAL A C 1
ATOM 1463 O O . VAL A 1 187 ? -6.195 4.846 4.787 1.00 98.62 187 VAL A O 1
ATOM 1466 N N . ALA A 1 188 ? -4.358 5.794 3.906 1.00 98.50 188 ALA A N 1
ATOM 1467 C CA . ALA A 1 188 ? -4.183 4.811 2.844 1.00 98.50 188 ALA A CA 1
ATOM 1468 C C . ALA A 1 188 ? -2.968 3.909 3.103 1.00 98.50 188 ALA A C 1
ATOM 1470 O O . ALA A 1 188 ? -1.907 4.376 3.527 1.00 98.50 188 ALA A O 1
ATOM 1471 N N . THR A 1 189 ? -3.122 2.614 2.844 1.00 98.56 189 THR A N 1
ATOM 1472 C CA . THR A 1 189 ? -2.134 1.556 3.085 1.00 98.56 189 THR A CA 1
ATOM 1473 C C . THR A 1 189 ? -2.148 0.522 1.951 1.00 98.56 189 THR A C 1
ATOM 1475 O O . THR A 1 189 ? -3.000 0.562 1.069 1.00 98.56 189 THR A O 1
ATOM 1478 N N . THR A 1 190 ? -1.190 -0.403 1.960 1.00 97.50 190 THR A N 1
ATOM 1479 C CA . THR A 1 190 ? -1.172 -1.610 1.125 1.00 97.50 190 THR A CA 1
ATOM 1480 C C . THR A 1 190 ? -0.309 -2.701 1.782 1.00 97.50 190 THR A C 1
ATOM 1482 O O . THR A 1 190 ? 0.408 -2.448 2.757 1.00 97.50 190 THR A O 1
ATOM 1485 N N . ASN A 1 191 ? -0.358 -3.914 1.231 1.00 95.94 191 ASN A N 1
ATOM 1486 C CA . ASN A 1 191 ? 0.572 -4.999 1.508 1.00 95.94 191 ASN A CA 1
ATOM 1487 C C . ASN A 1 191 ? 1.746 -5.004 0.513 1.00 95.94 191 ASN A C 1
ATOM 1489 O O . ASN A 1 191 ? 1.576 -4.764 -0.681 1.00 95.94 191 ASN A O 1
ATOM 1493 N N . ALA A 1 192 ? 2.935 -5.384 0.980 1.00 94.00 192 ALA A N 1
ATOM 1494 C CA . ALA A 1 192 ? 4.065 -5.608 0.087 1.00 94.00 192 ALA A CA 1
ATOM 1495 C C . ALA A 1 192 ? 3.849 -6.859 -0.791 1.00 94.00 192 ALA A C 1
ATOM 1497 O O . ALA A 1 192 ? 3.317 -7.883 -0.353 1.00 94.00 192 ALA A O 1
ATOM 1498 N N . GLY A 1 193 ? 4.348 -6.815 -2.028 1.00 86.25 193 GLY A N 1
ATOM 1499 C CA . GLY A 1 193 ? 4.418 -7.983 -2.917 1.00 86.25 193 GLY A CA 1
ATOM 1500 C C . GLY A 1 193 ? 3.226 -8.194 -3.857 1.00 86.25 193 GLY A C 1
ATOM 1501 O O . GLY A 1 193 ? 3.311 -9.079 -4.705 1.00 86.25 193 GLY A O 1
ATOM 1502 N N . GLY A 1 194 ? 2.188 -7.356 -3.785 1.00 81.44 194 GLY A N 1
ATOM 1503 C CA . GLY A 1 194 ? 1.082 -7.342 -4.749 1.00 81.44 194 GLY A CA 1
ATOM 1504 C C . GLY A 1 194 ? 0.095 -8.507 -4.605 1.00 81.44 194 GLY A C 1
ATOM 1505 O O . GLY A 1 194 ? -0.214 -8.955 -3.500 1.00 81.44 194 GLY A O 1
ATOM 1506 N N . ALA A 1 195 ? -0.459 -8.964 -5.732 1.00 78.69 195 ALA A N 1
ATOM 1507 C CA . ALA A 1 195 ? -1.484 -10.007 -5.766 1.00 78.69 195 ALA A CA 1
ATOM 1508 C C . ALA A 1 195 ? -0.976 -11.361 -5.235 1.00 78.69 195 ALA A C 1
ATOM 1510 O O . ALA A 1 195 ? 0.112 -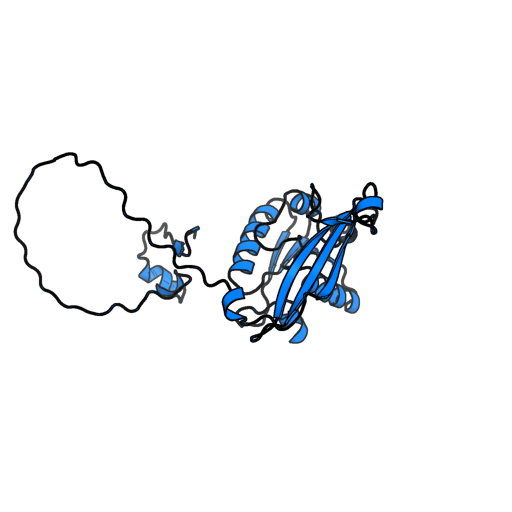11.817 -5.585 1.00 78.69 195 ALA A O 1
ATOM 1511 N N . GLY A 1 196 ? -1.800 -12.032 -4.423 1.00 82.00 196 GLY A N 1
ATOM 1512 C CA . GLY A 1 196 ? -1.506 -13.361 -3.874 1.00 82.00 196 GLY A CA 1
ATOM 1513 C C . GLY A 1 196 ? -0.541 -13.386 -2.682 1.00 82.00 196 GLY A C 1
ATOM 1514 O O . GLY A 1 196 ? -0.135 -14.471 -2.273 1.00 82.00 196 GLY A O 1
ATOM 1515 N N . THR A 1 197 ? -0.167 -12.232 -2.115 1.00 87.62 197 THR A N 1
ATOM 1516 C CA . THR A 1 197 ? 0.751 -12.150 -0.959 1.00 87.62 197 THR A CA 1
ATOM 1517 C C . THR A 1 197 ? 0.080 -11.717 0.345 1.00 87.62 197 THR A C 1
ATOM 1519 O O . THR A 1 197 ? 0.775 -11.405 1.312 1.00 87.62 197 THR A O 1
ATOM 1522 N N . TRP A 1 198 ? -1.256 -11.687 0.402 1.00 93.62 198 TRP A N 1
ATOM 1523 C CA . TRP A 1 198 ? -1.973 -11.289 1.614 1.00 93.62 198 TRP A CA 1
ATOM 1524 C C . TRP A 1 198 ? -1.713 -12.277 2.763 1.00 93.62 198 TRP A C 1
ATOM 1526 O O . TRP A 1 198 ? -1.822 -13.488 2.583 1.00 93.62 198 TRP A O 1
ATOM 1536 N N . ASN A 1 199 ? -1.351 -11.755 3.935 1.00 93.19 199 ASN A N 1
ATOM 1537 C CA . ASN A 1 199 ? -0.995 -12.513 5.132 1.00 93.19 199 ASN A CA 1
ATOM 1538 C C . ASN A 1 199 ? -1.940 -12.173 6.295 1.00 93.19 199 ASN A C 1
ATOM 1540 O O . ASN A 1 199 ? -2.430 -11.046 6.393 1.00 93.19 199 ASN A O 1
ATOM 1544 N N . ASP A 1 200 ? -2.135 -13.124 7.208 1.00 94.69 200 ASP A N 1
ATOM 1545 C CA . ASP A 1 200 ? -2.973 -12.968 8.402 1.00 94.69 200 ASP A CA 1
ATOM 1546 C C . ASP A 1 200 ? -2.550 -11.788 9.289 1.00 94.69 200 ASP A C 1
ATOM 1548 O O . ASP A 1 200 ? -3.404 -11.154 9.909 1.00 94.69 200 ASP A O 1
ATOM 1552 N N . THR A 1 201 ? -1.262 -11.428 9.314 1.00 95.62 201 THR A N 1
ATOM 1553 C CA . THR A 1 201 ? -0.774 -10.248 10.049 1.00 95.62 201 THR A CA 1
ATOM 1554 C C . THR A 1 201 ? -1.408 -8.942 9.559 1.00 95.62 201 THR A C 1
ATOM 1556 O O . THR A 1 201 ? -1.636 -8.034 10.358 1.00 95.62 201 THR A O 1
ATOM 1559 N N . TYR A 1 202 ? -1.740 -8.837 8.268 1.00 97.25 202 TYR A N 1
ATOM 1560 C CA . TYR A 1 202 ? -2.447 -7.679 7.714 1.00 97.25 202 TYR A CA 1
ATOM 1561 C C . TYR A 1 202 ? -3.907 -7.660 8.158 1.00 97.25 202 TYR A C 1
ATOM 1563 O O . TYR A 1 202 ? -4.409 -6.628 8.596 1.00 97.25 202 TYR A O 1
ATOM 1571 N N . THR A 1 203 ? -4.568 -8.817 8.082 1.00 96.94 203 THR A N 1
ATOM 1572 C CA . THR A 1 203 ? -5.953 -9.006 8.528 1.00 96.94 203 THR A CA 1
ATOM 1573 C C . THR A 1 203 ? -6.093 -8.659 10.012 1.00 96.94 203 THR A C 1
ATOM 1575 O O . THR A 1 203 ? -7.012 -7.940 10.392 1.00 96.94 203 THR A O 1
ATOM 1578 N N . GLN A 1 204 ? -5.137 -9.082 10.845 1.00 96.94 204 GLN A N 1
ATOM 1579 C CA . GLN A 1 204 ? -5.114 -8.769 12.274 1.00 96.94 204 GLN A CA 1
ATOM 1580 C C . GLN A 1 204 ? -4.980 -7.264 12.542 1.00 96.94 204 GLN A C 1
ATOM 1582 O O . GLN A 1 204 ? -5.660 -6.741 13.422 1.00 96.94 204 GLN A O 1
ATOM 1587 N N . ALA A 1 205 ? -4.143 -6.558 11.776 1.00 97.94 205 ALA A N 1
ATOM 1588 C CA . ALA A 1 205 ? -3.976 -5.111 11.911 1.00 97.94 205 ALA A CA 1
ATOM 1589 C C . ALA A 1 205 ? -5.228 -4.308 11.503 1.00 97.94 205 ALA A C 1
ATOM 1591 O O . ALA A 1 205 ? -5.362 -3.154 11.904 1.00 97.94 205 ALA A O 1
ATOM 1592 N N . LEU A 1 206 ? -6.134 -4.908 10.723 1.00 98.44 206 LEU A N 1
ATOM 1593 C CA . LEU A 1 206 ? -7.367 -4.293 10.214 1.00 98.44 206 LEU A CA 1
ATOM 1594 C C . LEU A 1 206 ? -8.638 -4.790 10.921 1.00 98.44 206 LEU A C 1
ATOM 1596 O O . LEU A 1 206 ? -9.748 -4.454 10.504 1.00 98.44 206 LEU A O 1
ATOM 1600 N N . HIS A 1 207 ? -8.503 -5.586 11.981 1.00 98.31 207 HIS A N 1
ATOM 1601 C CA . HIS A 1 207 ? -9.647 -6.101 12.726 1.00 98.31 207 HIS A CA 1
ATOM 1602 C C . HIS A 1 207 ? -10.508 -4.948 13.274 1.00 98.31 207 HIS A C 1
ATOM 1604 O O . HIS A 1 207 ? -10.022 -4.084 14.002 1.00 98.31 207 HIS A O 1
ATOM 1610 N N . GLY A 1 208 ? -11.802 -4.953 12.952 1.00 98.00 208 GLY A N 1
ATOM 1611 C CA . GLY A 1 208 ? -12.760 -3.920 13.350 1.00 98.00 208 GLY A CA 1
ATOM 1612 C C . GLY A 1 208 ? -12.676 -2.602 12.568 1.00 98.00 208 GLY A C 1
ATOM 1613 O O . GLY A 1 208 ? -13.343 -1.649 12.950 1.00 98.00 208 GLY A O 1
ATOM 1614 N N . ALA A 1 209 ? -11.894 -2.518 11.488 1.00 98.50 209 ALA A N 1
ATOM 1615 C CA . ALA A 1 209 ? -11.745 -1.288 10.701 1.00 98.50 209 ALA A CA 1
ATOM 1616 C C . ALA A 1 209 ? -12.952 -0.991 9.777 1.00 98.50 209 ALA A C 1
ATOM 1618 O O . ALA A 1 209 ? -13.624 -1.916 9.315 1.00 98.50 209 ALA A O 1
ATOM 1619 N N . ASP A 1 210 ? -13.190 0.288 9.443 1.00 98.56 210 ASP A N 1
ATOM 1620 C CA . ASP A 1 210 ? -13.955 0.692 8.242 1.00 98.56 210 ASP A CA 1
ATOM 1621 C C . ASP A 1 210 ? -13.001 0.693 7.042 1.00 98.56 210 ASP A C 1
ATOM 1623 O O . ASP A 1 210 ? -12.107 1.538 6.952 1.00 98.56 210 ASP A O 1
ATOM 1627 N N . ILE A 1 211 ? -13.159 -0.276 6.142 1.00 98.62 211 ILE A N 1
ATOM 1628 C CA . ILE A 1 211 ? -12.221 -0.533 5.052 1.00 98.62 211 ILE A CA 1
ATOM 1629 C C . ILE A 1 211 ? -12.785 -0.054 3.719 1.00 98.62 211 ILE A C 1
ATOM 1631 O O . ILE A 1 211 ? -13.878 -0.441 3.298 1.00 98.62 211 ILE A O 1
ATOM 1635 N N . ARG A 1 212 ? -11.972 0.720 2.996 1.00 98.12 212 ARG A N 1
ATOM 1636 C CA . ARG A 1 212 ? -12.208 1.140 1.610 1.00 98.12 212 ARG A CA 1
ATOM 1637 C C . ARG A 1 212 ? -11.191 0.450 0.703 1.00 98.12 212 ARG A C 1
ATOM 1639 O O . ARG A 1 212 ? -10.048 0.883 0.590 1.00 98.12 212 ARG A O 1
ATOM 1646 N N . LEU A 1 213 ? -11.581 -0.668 0.103 1.00 97.31 213 LEU A N 1
ATOM 1647 C CA . LEU A 1 213 ? -10.713 -1.477 -0.751 1.00 97.31 213 LEU A CA 1
ATOM 1648 C C . LEU A 1 213 ? -10.718 -0.921 -2.178 1.00 97.31 213 LEU A C 1
ATOM 1650 O O . LEU A 1 213 ? -11.760 -0.919 -2.833 1.00 97.31 213 LEU A O 1
ATOM 1654 N N . LEU A 1 214 ? -9.563 -0.459 -2.653 1.00 95.19 214 LEU A N 1
ATOM 1655 C CA . LEU A 1 214 ? -9.387 0.083 -3.999 1.00 95.19 214 LEU A CA 1
ATOM 1656 C C . LEU A 1 214 ? -8.774 -0.993 -4.895 1.00 95.19 214 LEU A C 1
ATOM 1658 O O . LEU A 1 214 ? -7.750 -1.578 -4.539 1.00 95.19 214 LEU A O 1
ATOM 1662 N N . ILE A 1 215 ? -9.415 -1.259 -6.031 1.00 92.06 215 ILE A N 1
ATOM 1663 C CA . ILE A 1 215 ? -9.020 -2.321 -6.957 1.00 92.06 215 ILE A CA 1
ATOM 1664 C C . ILE A 1 215 ? -8.733 -1.725 -8.340 1.00 92.06 215 ILE A C 1
ATOM 1666 O O . ILE A 1 215 ? -9.544 -0.963 -8.874 1.00 92.06 215 ILE A O 1
ATOM 1670 N N . ASP A 1 216 ? -7.608 -2.122 -8.935 1.00 88.00 216 ASP A N 1
ATOM 1671 C CA . ASP A 1 216 ? -7.253 -1.768 -10.313 1.00 88.00 216 ASP A CA 1
ATOM 1672 C C . ASP A 1 216 ? -8.162 -2.485 -11.322 1.00 88.00 216 ASP A C 1
ATOM 1674 O O . ASP A 1 216 ? -8.561 -3.639 -11.129 1.00 88.00 216 ASP A O 1
ATOM 1678 N N . ARG A 1 217 ? -8.471 -1.820 -12.444 1.00 86.44 217 ARG A N 1
ATOM 1679 C CA . ARG A 1 217 ? -9.323 -2.372 -13.515 1.00 86.44 217 ARG A CA 1
ATOM 1680 C C . ARG A 1 217 ? -8.569 -3.342 -14.428 1.00 86.44 217 ARG A C 1
ATOM 1682 O O . ARG A 1 217 ? -8.504 -3.158 -15.646 1.00 86.44 217 ARG A O 1
ATOM 1689 N N . ASP A 1 218 ? -7.993 -4.384 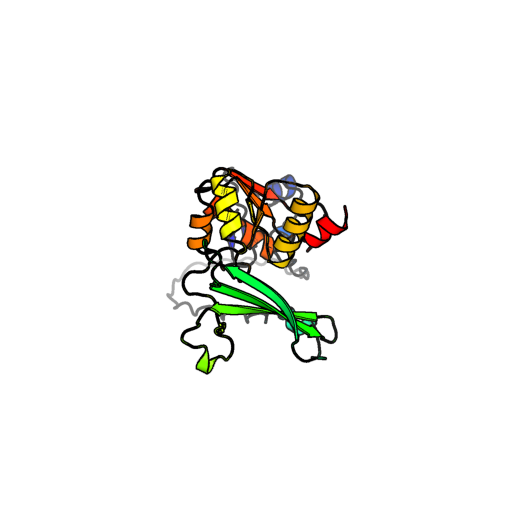-13.838 1.00 84.50 218 ASP A N 1
ATOM 1690 C CA . ASP A 1 218 ? -7.362 -5.484 -14.559 1.00 84.50 218 ASP A CA 1
ATOM 1691 C C . ASP A 1 218 ? -7.542 -6.842 -13.856 1.00 84.50 218 ASP A C 1
ATOM 1693 O O . ASP A 1 218 ? -7.976 -6.944 -12.708 1.00 84.50 218 ASP A O 1
ATOM 1697 N N . ALA A 1 219 ? -7.214 -7.925 -14.565 1.00 87.00 219 ALA A N 1
ATOM 1698 C CA . ALA A 1 219 ? -7.405 -9.287 -14.066 1.00 87.00 219 ALA A CA 1
ATOM 1699 C C . ALA A 1 219 ? -6.612 -9.602 -12.781 1.00 87.00 219 ALA A C 1
ATOM 1701 O O . ALA A 1 219 ? -7.031 -10.457 -11.995 1.00 87.00 219 ALA A O 1
ATOM 1702 N N . ALA A 1 220 ? -5.459 -8.960 -12.564 1.00 86.25 220 ALA A N 1
ATOM 1703 C CA . ALA A 1 220 ? -4.666 -9.155 -11.355 1.00 86.25 220 ALA A CA 1
ATOM 1704 C C . ALA A 1 220 ? -5.284 -8.400 -10.169 1.00 86.25 220 ALA A C 1
ATOM 1706 O O . ALA A 1 220 ? -5.433 -9.001 -9.101 1.00 86.25 220 ALA A O 1
ATOM 1707 N N . GLY A 1 221 ? -5.710 -7.153 -10.392 1.00 88.50 221 GLY A N 1
ATOM 1708 C CA . GLY A 1 221 ? -6.433 -6.327 -9.430 1.00 88.50 221 GLY A CA 1
ATOM 1709 C C . GLY A 1 221 ? -7.719 -7.005 -8.971 1.00 88.50 221 GLY A C 1
ATOM 1710 O O . GLY A 1 221 ? -7.900 -7.240 -7.778 1.00 88.50 221 GLY A O 1
ATOM 1711 N N . TYR A 1 222 ? -8.578 -7.450 -9.894 1.00 90.88 222 TYR A N 1
ATOM 1712 C CA . TYR A 1 222 ? -9.822 -8.144 -9.528 1.00 90.88 222 TYR A CA 1
ATOM 1713 C C . TYR A 1 222 ? -9.579 -9.403 -8.692 1.00 90.88 222 TYR A C 1
ATOM 1715 O O . TYR A 1 222 ? -10.294 -9.651 -7.717 1.00 90.88 222 TYR A O 1
ATOM 1723 N N . ARG A 1 223 ? -8.559 -10.197 -9.043 1.00 89.81 223 ARG A N 1
ATOM 1724 C CA . ARG A 1 223 ? -8.215 -11.406 -8.287 1.00 89.81 223 ARG A CA 1
ATOM 1725 C C . ARG A 1 223 ? -7.764 -11.056 -6.873 1.00 89.81 223 ARG A C 1
ATOM 1727 O O . ARG A 1 223 ? -8.298 -11.621 -5.921 1.00 89.81 223 ARG A O 1
ATOM 1734 N N . ARG A 1 224 ? -6.839 -10.101 -6.732 1.00 91.50 224 ARG A N 1
ATOM 1735 C CA . ARG A 1 224 ? -6.374 -9.644 -5.418 1.00 91.50 224 ARG A CA 1
ATOM 1736 C C . ARG A 1 224 ? -7.526 -9.077 -4.600 1.00 91.50 224 ARG A C 1
ATOM 1738 O O . ARG A 1 224 ? -7.686 -9.463 -3.449 1.00 91.50 224 ARG A O 1
ATOM 1745 N N . GLY A 1 225 ? -8.339 -8.208 -5.189 1.00 92.75 225 GLY A N 1
ATOM 1746 C CA . GLY A 1 225 ? -9.476 -7.596 -4.522 1.00 92.75 225 GLY A CA 1
ATOM 1747 C C . GLY A 1 225 ? -10.456 -8.622 -3.954 1.00 92.75 225 GLY A C 1
ATOM 1748 O O . GLY A 1 225 ? -10.872 -8.491 -2.808 1.00 92.75 225 GLY A O 1
ATOM 1749 N N . LEU A 1 226 ? -10.763 -9.689 -4.700 1.00 92.31 226 LEU A N 1
ATOM 1750 C CA . LEU A 1 226 ? -11.593 -10.792 -4.205 1.00 92.31 226 LEU A CA 1
ATOM 1751 C C . LEU A 1 226 ? -10.936 -11.561 -3.052 1.00 92.31 226 LEU A C 1
ATOM 1753 O O . LEU A 1 226 ? -11.617 -11.883 -2.077 1.00 92.31 226 LEU A O 1
ATOM 1757 N N . ASP A 1 227 ? -9.641 -11.861 -3.153 1.00 91.94 227 ASP A N 1
ATOM 1758 C CA . ASP A 1 227 ? -8.908 -12.589 -2.111 1.00 91.94 227 ASP A CA 1
ATOM 1759 C C . ASP A 1 227 ? -8.847 -11.781 -0.806 1.00 91.94 227 ASP A C 1
ATOM 1761 O O . ASP A 1 227 ? -9.133 -12.309 0.269 1.00 91.94 227 ASP A O 1
ATOM 1765 N N . VAL A 1 228 ? -8.556 -10.483 -0.910 1.00 95.38 228 VAL A N 1
ATOM 1766 C CA . VAL A 1 228 ? -8.499 -9.550 0.222 1.00 95.38 228 VAL A CA 1
ATOM 1767 C C . VAL A 1 228 ? -9.888 -9.317 0.820 1.00 95.38 228 VAL A C 1
ATOM 1769 O O . VAL A 1 228 ? -10.057 -9.374 2.036 1.00 95.38 228 VAL A O 1
ATOM 1772 N N . PHE A 1 229 ? -10.913 -9.119 -0.013 1.00 96.12 229 PHE A N 1
ATOM 1773 C CA . PHE A 1 229 ? -12.287 -8.937 0.456 1.00 96.12 229 PHE A CA 1
ATOM 1774 C C . PHE A 1 229 ? -12.775 -10.137 1.276 1.00 96.12 229 PHE A C 1
ATOM 1776 O O . PHE A 1 229 ? -13.347 -9.955 2.349 1.00 96.12 229 PHE A O 1
ATOM 1783 N N . ARG A 1 230 ? -12.509 -11.363 0.805 1.00 94.50 230 ARG A N 1
ATOM 1784 C CA . ARG A 1 230 ? -12.933 -12.602 1.479 1.00 94.50 230 ARG A CA 1
ATOM 1785 C C . ARG A 1 230 ? -12.393 -12.742 2.893 1.00 94.50 230 ARG A C 1
ATOM 1787 O O . ARG A 1 230 ? -13.100 -13.270 3.736 1.00 94.50 230 ARG A O 1
ATOM 1794 N N . VAL A 1 231 ? -11.158 -12.314 3.143 1.00 95.38 231 VAL A N 1
ATOM 1795 C CA . VAL A 1 231 ? -10.565 -12.414 4.484 1.00 95.38 231 VAL A CA 1
ATOM 1796 C C . VAL A 1 231 ? -10.956 -11.243 5.381 1.00 95.38 231 VAL A C 1
ATOM 1798 O O . VAL A 1 231 ? -11.001 -11.400 6.596 1.00 95.38 231 VAL A O 1
ATOM 1801 N N . LEU A 1 232 ? -11.251 -10.075 4.803 1.00 96.81 232 LEU A N 1
ATOM 1802 C CA . LEU A 1 232 ? -11.585 -8.874 5.568 1.00 96.81 232 LEU A CA 1
ATOM 1803 C C . LEU A 1 232 ? -13.061 -8.785 5.955 1.00 96.81 232 LEU A C 1
ATOM 1805 O O . LEU A 1 232 ? -13.360 -8.232 7.009 1.00 96.81 232 LEU A O 1
ATOM 1809 N N . VAL A 1 233 ? -13.978 -9.322 5.145 1.00 95.88 233 VAL A N 1
ATOM 1810 C CA . VAL A 1 233 ? -15.429 -9.195 5.380 1.00 95.88 233 VAL A CA 1
ATOM 1811 C C . VAL A 1 233 ? -15.877 -9.773 6.728 1.00 95.88 233 VAL A C 1
ATOM 1813 O O . VAL A 1 233 ? -16.818 -9.256 7.320 1.00 95.88 233 VAL A O 1
ATOM 1816 N N . ASP A 1 234 ? -15.174 -10.788 7.237 1.00 93.81 234 ASP A N 1
ATOM 1817 C CA . ASP A 1 234 ? -15.510 -11.450 8.503 1.00 93.81 234 ASP A CA 1
ATOM 1818 C C . ASP A 1 234 ? -14.887 -10.775 9.739 1.00 93.81 234 ASP A C 1
ATOM 1820 O O . ASP A 1 234 ? -15.299 -11.060 10.864 1.00 93.81 234 ASP A O 1
ATOM 1824 N N . VAL A 1 235 ? -13.886 -9.902 9.561 1.00 96.19 235 VAL A N 1
ATOM 1825 C CA . VAL A 1 235 ? -13.134 -9.289 10.677 1.00 96.19 235 VAL A CA 1
ATOM 1826 C C . VAL A 1 235 ? -13.265 -7.772 10.753 1.00 96.19 235 VAL A C 1
ATOM 1828 O O . VAL A 1 235 ? -13.051 -7.193 11.817 1.00 96.19 235 VAL A O 1
ATOM 1831 N N . ALA A 1 236 ? -13.556 -7.108 9.637 1.00 97.38 236 ALA A N 1
ATOM 1832 C CA . ALA A 1 236 ? -13.695 -5.661 9.560 1.00 97.38 236 ALA A CA 1
ATOM 1833 C C . ALA A 1 236 ? -15.073 -5.221 10.072 1.00 97.38 236 ALA A C 1
ATOM 1835 O O . ALA A 1 236 ? -16.043 -5.973 10.008 1.00 97.38 236 ALA A O 1
ATOM 1836 N N . ALA A 1 237 ? -15.188 -3.974 10.534 1.00 97.69 237 ALA A N 1
ATOM 1837 C CA . ALA A 1 237 ? -16.494 -3.399 10.857 1.00 97.69 237 ALA A CA 1
ATOM 1838 C C . ALA A 1 237 ? -17.325 -3.162 9.586 1.00 97.69 237 ALA A C 1
ATOM 1840 O O . ALA A 1 237 ? -18.539 -3.365 9.585 1.00 97.69 237 ALA A O 1
ATOM 1841 N N . SER A 1 238 ? -16.675 -2.747 8.494 1.00 98.12 238 SER A N 1
ATOM 1842 C CA . SER A 1 238 ? -17.284 -2.722 7.166 1.00 98.12 238 SER A CA 1
ATOM 1843 C C . SER A 1 238 ? -16.226 -2.785 6.068 1.00 98.12 238 SER A C 1
ATOM 1845 O O . SER A 1 238 ? -15.092 -2.359 6.278 1.00 98.12 238 SER A O 1
ATOM 1847 N N . VAL A 1 239 ? -16.601 -3.298 4.894 1.00 98.25 239 VAL A N 1
ATOM 1848 C CA . VAL A 1 239 ? -15.742 -3.307 3.705 1.00 98.25 239 VAL A CA 1
ATOM 1849 C C . VAL A 1 239 ? -16.534 -2.774 2.518 1.00 98.25 239 VAL A C 1
ATOM 1851 O O . VAL A 1 239 ? -17.554 -3.346 2.134 1.00 98.25 239 VAL A O 1
ATOM 1854 N N . GLN A 1 240 ? -16.055 -1.686 1.923 1.00 97.56 240 GLN A N 1
ATOM 1855 C CA . GLN A 1 240 ? -16.583 -1.123 0.684 1.00 97.56 240 GLN A CA 1
ATOM 1856 C C . GLN A 1 240 ? -15.521 -1.200 -0.404 1.00 97.56 240 GLN A C 1
ATOM 1858 O O . GLN A 1 240 ? -14.363 -0.855 -0.176 1.00 97.56 240 GLN A O 1
ATOM 1863 N N . VAL A 1 241 ? -15.923 -1.653 -1.586 1.00 96.06 241 VAL A N 1
ATOM 1864 C CA . VAL A 1 241 ? -15.028 -1.858 -2.724 1.00 96.06 241 VAL A CA 1
ATOM 1865 C C . VAL A 1 241 ? -15.223 -0.738 -3.739 1.00 96.06 241 VAL A C 1
ATOM 1867 O O . VAL A 1 241 ? -16.357 -0.424 -4.095 1.00 96.06 241 VAL A O 1
ATOM 1870 N N . PHE A 1 242 ? -14.121 -0.170 -4.223 1.00 93.69 242 PHE A N 1
ATOM 1871 C CA . PHE A 1 242 ? -14.110 0.898 -5.216 1.00 93.69 242 PHE A CA 1
ATOM 1872 C C . PHE A 1 242 ? -13.243 0.511 -6.411 1.00 93.69 242 PHE A C 1
ATOM 1874 O O . PHE A 1 242 ? -12.182 -0.098 -6.268 1.00 93.69 242 PHE A O 1
ATOM 1881 N N . LEU A 1 243 ? -13.705 0.921 -7.586 1.00 87.44 243 LEU A N 1
ATOM 1882 C CA . LEU A 1 243 ? -12.958 0.903 -8.837 1.00 87.44 243 LEU A CA 1
ATOM 1883 C C . LEU A 1 243 ? -12.724 2.346 -9.276 1.00 87.44 243 LEU A C 1
ATOM 1885 O O . LEU A 1 243 ? -13.523 3.224 -8.942 1.00 87.44 243 LEU A O 1
ATOM 1889 N N . SER A 1 244 ? -11.674 2.578 -10.067 1.00 81.50 244 SER A N 1
ATOM 1890 C CA . SER A 1 244 ? -11.488 3.864 -10.747 1.00 81.50 244 SER A CA 1
ATOM 1891 C C . SER A 1 244 ? -12.764 4.253 -11.507 1.00 81.50 244 SER A C 1
ATOM 1893 O O . SER A 1 244 ? -13.397 3.402 -12.144 1.00 81.50 244 SER A O 1
ATOM 1895 N N . ALA A 1 245 ? -13.167 5.525 -11.437 1.00 79.62 245 ALA A N 1
ATOM 1896 C CA . ALA A 1 245 ? -14.308 6.021 -12.214 1.00 79.62 245 ALA A CA 1
ATOM 1897 C C . ALA A 1 245 ? -14.001 6.109 -13.718 1.00 79.62 245 ALA A C 1
ATOM 1899 O O . ALA A 1 245 ? -14.924 6.203 -14.523 1.00 79.62 245 ALA A O 1
ATOM 1900 N N . ILE A 1 246 ? -12.719 6.056 -14.092 1.00 80.38 246 ILE A N 1
ATOM 1901 C CA . ILE A 1 246 ? -12.296 5.959 -15.486 1.00 80.38 246 ILE A CA 1
ATOM 1902 C C . ILE A 1 246 ? -12.630 4.550 -15.971 1.00 80.38 246 ILE A C 1
ATOM 1904 O O . ILE A 1 246 ? -12.116 3.559 -15.449 1.00 80.38 246 ILE A O 1
ATOM 1908 N N . ASP A 1 247 ? -13.510 4.464 -16.964 1.00 77.38 247 ASP A N 1
ATOM 1909 C CA . ASP A 1 247 ? -13.970 3.200 -17.540 1.00 77.38 247 ASP A CA 1
ATOM 1910 C C . ASP A 1 247 ? -13.074 2.750 -18.704 1.00 77.38 247 ASP A C 1
ATOM 1912 O O . ASP A 1 247 ? -13.536 2.404 -19.788 1.00 77.38 247 ASP A O 1
ATOM 1916 N N . GLU A 1 248 ? -11.760 2.792 -18.478 1.00 76.31 248 GLU A N 1
ATOM 1917 C CA . GLU A 1 248 ? -10.751 2.301 -19.414 1.00 76.31 248 GLU A CA 1
ATOM 1918 C C . GLU A 1 248 ? -10.019 1.091 -18.812 1.00 76.31 248 GLU A C 1
ATOM 1920 O O . GLU A 1 248 ? -9.780 1.040 -17.598 1.00 76.31 248 GLU A O 1
ATOM 1925 N N . PRO A 1 249 ? -9.648 0.085 -19.629 1.00 73.50 249 PRO A N 1
ATOM 1926 C CA . PRO A 1 249 ? -8.862 -1.044 -19.149 1.00 73.50 249 PRO A CA 1
ATOM 1927 C C . PRO A 1 249 ? -7.547 -0.582 -18.516 1.00 73.50 249 PRO A C 1
ATOM 1929 O O . PRO A 1 249 ? -6.821 0.207 -19.118 1.00 73.50 249 PRO A O 1
ATOM 1932 N N . LYS A 1 250 ? -7.201 -1.154 -17.355 1.00 75.19 250 LYS A N 1
ATOM 1933 C CA . LYS A 1 250 ? -5.989 -0.844 -16.571 1.00 75.19 250 LYS A CA 1
ATOM 1934 C C . LYS A 1 250 ? -5.961 0.538 -15.914 1.00 75.19 250 LYS A C 1
ATOM 1936 O O . LYS A 1 250 ? -4.912 0.892 -15.387 1.00 75.19 250 LYS A O 1
ATOM 1941 N N . ALA A 1 251 ? -7.069 1.282 -15.916 1.00 75.19 251 ALA A N 1
ATOM 1942 C CA . ALA A 1 251 ? -7.140 2.514 -15.144 1.00 75.19 251 ALA A CA 1
ATOM 1943 C C . ALA A 1 251 ? -6.942 2.215 -13.647 1.00 75.19 251 ALA A C 1
ATOM 1945 O O . ALA A 1 251 ? -7.620 1.341 -13.084 1.00 75.19 251 ALA A O 1
ATOM 1946 N N . ASP A 1 252 ? -6.024 2.949 -13.024 1.00 75.19 252 ASP A N 1
ATOM 1947 C CA . ASP A 1 252 ? -5.660 2.815 -11.615 1.00 75.19 252 ASP A CA 1
ATOM 1948 C C . ASP A 1 252 ? -6.116 4.034 -10.783 1.00 75.19 252 ASP A C 1
ATOM 1950 O O . ASP A 1 252 ? -6.826 4.934 -11.256 1.00 75.19 252 ASP A O 1
ATOM 1954 N N . LEU A 1 253 ? -5.773 4.041 -9.491 1.00 78.25 253 LEU A N 1
ATOM 1955 C CA . LEU A 1 253 ? -6.075 5.170 -8.608 1.00 78.25 253 LEU A CA 1
ATOM 1956 C C . LEU A 1 253 ? -5.335 6.443 -9.028 1.00 78.25 253 LEU A C 1
ATOM 1958 O O . LEU A 1 253 ? -5.883 7.533 -8.887 1.00 78.25 253 LEU A O 1
ATOM 1962 N N . THR A 1 254 ? -4.095 6.326 -9.505 1.00 76.50 254 THR A N 1
ATOM 1963 C CA . THR A 1 254 ? -3.341 7.490 -9.973 1.00 76.50 254 THR A CA 1
ATOM 1964 C C . THR A 1 254 ? -4.075 8.144 -11.142 1.00 76.50 254 THR A C 1
ATOM 1966 O O . THR A 1 254 ? -4.302 9.351 -11.086 1.00 76.50 254 THR A O 1
ATOM 1969 N N . ASP A 1 255 ? -4.523 7.359 -12.125 1.00 76.19 255 ASP A N 1
ATOM 1970 C CA . ASP A 1 255 ? -5.281 7.874 -13.271 1.00 76.19 255 ASP A CA 1
ATOM 1971 C C . ASP A 1 255 ? -6.560 8.588 -12.808 1.00 76.19 255 ASP A C 1
ATOM 1973 O O . ASP A 1 255 ? -6.862 9.697 -13.250 1.00 76.19 255 ASP A O 1
ATOM 1977 N N . HIS A 1 256 ? -7.290 7.991 -11.855 1.00 78.31 256 HIS A N 1
ATOM 1978 C CA . HIS A 1 256 ? -8.502 8.590 -11.291 1.00 78.31 256 HIS A CA 1
ATOM 1979 C C . HIS A 1 256 ? -8.234 9.956 -10.648 1.00 78.31 256 HIS A C 1
ATOM 1981 O O . HIS A 1 256 ? -8.971 10.908 -10.888 1.00 78.31 256 HIS A O 1
ATOM 1987 N N . LEU A 1 257 ? -7.172 10.055 -9.843 1.00 79.31 257 LEU A N 1
ATOM 1988 C CA . LEU A 1 257 ? -6.802 11.292 -9.156 1.00 79.31 257 LEU A CA 1
ATOM 1989 C C . LEU A 1 257 ? -6.309 12.382 -10.117 1.00 79.31 257 LEU A C 1
ATOM 1991 O O . LEU A 1 257 ? -6.463 13.566 -9.821 1.00 79.31 257 LEU A O 1
ATOM 1995 N N . GLU A 1 258 ? -5.697 12.001 -11.239 1.00 77.44 258 GLU A N 1
ATOM 1996 C CA . GLU A 1 258 ? -5.254 12.936 -12.277 1.00 77.44 258 GLU A CA 1
ATOM 1997 C C . GLU A 1 258 ? -6.422 13.468 -13.123 1.00 77.44 258 GLU A C 1
ATOM 1999 O O . GLU A 1 258 ? -6.348 14.593 -13.619 1.00 77.44 258 GLU A O 1
ATOM 2004 N N . ALA A 1 259 ? -7.511 12.704 -13.248 1.00 77.88 259 ALA A N 1
ATOM 2005 C CA . ALA A 1 259 ? -8.694 13.099 -14.012 1.00 77.88 259 ALA A CA 1
ATOM 2006 C C . ALA A 1 259 ? -9.609 14.123 -13.306 1.00 77.88 259 ALA A C 1
ATOM 2008 O O . ALA A 1 259 ? -10.386 14.786 -13.998 1.00 77.88 259 ALA A O 1
ATOM 2009 N N . GLY A 1 260 ? -9.477 14.305 -11.984 1.00 65.25 260 GLY A N 1
ATOM 2010 C CA . GLY A 1 260 ? -10.227 15.294 -11.193 1.00 65.25 260 GLY A CA 1
ATOM 2011 C C . GLY A 1 260 ? -11.441 14.728 -10.474 1.00 65.25 260 GLY A C 1
ATOM 2012 O O . GLY A 1 260 ? -12.478 14.518 -11.140 1.00 65.25 260 GLY A O 1
#

Secondary structure (DSSP, 8-state):
-EEETTEEEP--TT---HHHHHHHTT--GGGGBSSPPPP----------------------PPPPPPP------TTTTT-SB-S--EEEEEEEEE-TTS-EEEEEEEEEEEETTEEEEEEEEEEE-GGGHHHHSSSEEES--SS---TTHHHHHHHHHTT--EEE-SSHHHHHHHHHHHHHTT---EEE--TT-TT---HHHHHHTTT-EEEEEE-SSHHHHHHHHHHHHHHTTTSSEEEEEE-SS-STT--HHHHHHH-

Radius of gyration: 24.96 Å; chains: 1; bounding box: 62×75×62 Å

pLDDT: mean 80.98, std 21.12, range [28.28, 98.81]